Protein 3PVI (pdb70)

Structure (mmCIF, N/CA/C/O backbone):
data_3PVI
#
_entry.id   3PVI
#
_cell.length_a   95.800
_cell.length_b   86.300
_cell.length_c   48.500
_cell.angle_alpha   90.00
_cell.angle_beta   90.00
_cell.angle_gamma   90.00
#
_symmetry.space_group_name_H-M   'P 21 21 21'
#
loop_
_entity.id
_entity.type
_entity.pdbx_description
1 polymer "DNA (5'-D(*TP*GP*AP*CP*CP*AP*GP*CP*TP*GP*GP*TP*C)-3')"
2 polymer 'PROTEIN (PVUII ENDONUCLEASE)'
3 water water
#
loop_
_atom_site.group_PDB
_atom_site.id
_atom_site.type_symbol
_atom_site.label_atom_id
_atom_site.label_alt_id
_atom_site.label_comp_id
_atom_site.label_asym_id
_atom_site.label_entity_id
_atom_site.label_seq_id
_atom_site.pdbx_PDB_ins_code
_atom_site.Cartn_x
_atom_site.Cartn_y
_atom_site.Cartn_z
_atom_site.occupancy
_atom_site.B_iso_or_equiv
_atom_site.auth_seq_id
_atom_site.auth_comp_id
_atom_site.auth_asym_id
_atom_site.auth_atom_id
_atom_site.pdbx_PDB_model_num
ATOM 527 N N . SER C 2 2 ? -10.541 17.467 0.133 1.00 25.09 2 SER A N 1
ATOM 528 C CA . SER C 2 2 ? -9.771 18.566 0.756 1.00 24.48 2 SER A CA 1
ATOM 529 C C . SER C 2 2 ? -10.266 18.812 2.184 1.00 22.69 2 SER A C 1
ATOM 530 O O . SER C 2 2 ? -11.416 18.500 2.508 1.00 20.20 2 SER A O 1
ATOM 533 N N . HIS C 2 3 ? -9.377 19.323 3.034 1.00 20.80 3 HIS A N 1
ATOM 534 C CA . HIS C 2 3 ? -9.695 19.626 4.432 1.00 21.19 3 HIS A CA 1
ATOM 535 C C . HIS C 2 3 ? -10.337 21.023 4.545 1.00 21.51 3 HIS A C 1
ATOM 536 O O . HIS C 2 3 ? -9.923 21.961 3.844 1.00 19.38 3 HIS A O 1
ATOM 543 N N . PRO C 2 4 ? -11.343 21.187 5.440 1.00 21.13 4 PRO A N 1
ATOM 544 C CA . PRO C 2 4 ? -12.044 22.461 5.657 1.00 20.75 4 PRO A CA 1
ATOM 545 C C . PRO C 2 4 ? -11.170 23.709 5.909 1.00 21.84 4 PRO A C 1
ATOM 546 O O . PRO C 2 4 ? -11.569 24.822 5.537 1.00 23.16 4 PRO A O 1
ATOM 550 N N . ASP C 2 5 ? -9.992 23.553 6.521 1.00 19.93 5 ASP A N 1
ATOM 551 C CA . ASP C 2 5 ? -9.138 24.717 6.780 1.00 19.34 5 ASP A CA 1
ATOM 552 C C . ASP C 2 5 ? -8.502 25.328 5.519 1.00 20.29 5 ASP A C 1
ATOM 553 O O . ASP C 2 5 ? -7.924 26.422 5.592 1.00 22.71 5 ASP A O 1
ATOM 558 N N . LEU C 2 6 ? -8.607 24.648 4.369 1.00 18.51 6 LEU A N 1
ATOM 559 C CA . LEU C 2 6 ? -8.061 25.180 3.115 1.00 17.79 6 LEU A CA 1
ATOM 560 C C . LEU C 2 6 ? -8.646 26.581 2.887 1.00 18.96 6 LEU A C 1
ATOM 561 O O . LEU C 2 6 ? -7.996 27.462 2.305 1.00 18.08 6 LEU A O 1
ATOM 566 N N . ASN C 2 7 ? -9.860 26.792 3.383 1.00 18.79 7 ASN A N 1
ATOM 567 C CA . ASN C 2 7 ? -10.532 28.088 3.273 1.00 20.78 7 ASN A CA 1
ATOM 568 C C . ASN C 2 7 ? -9.748 29.239 3.951 1.00 21.52 7 ASN A C 1
ATOM 569 O O . ASN C 2 7 ? -9.652 30.347 3.389 1.00 20.21 7 ASN A O 1
ATOM 576 N N . LYS C 2 8 ? -9.186 28.975 5.139 1.00 20.97 8 LYS A N 1
ATOM 577 C CA . LYS C 2 8 ? -8.409 29.974 5.897 1.00 22.16 8 LYS A CA 1
ATOM 578 C C . LYS C 2 8 ? -7.130 30.333 5.147 1.00 23.82 8 LYS A C 1
ATOM 579 O O . LYS C 2 8 ? -6.705 31.500 5.120 1.00 21.55 8 LYS A O 1
ATOM 585 N N . LEU C 2 9 ? -6.484 29.288 4.626 1.00 25.05 9 LEU A N 1
ATOM 586 C CA . LEU C 2 9 ? -5.247 29.375 3.849 1.00 26.24 9 LEU A CA 1
ATOM 587 C C . LEU C 2 9 ? -5.453 30.434 2.764 1.00 27.62 9 LEU A C 1
ATOM 588 O O . LEU C 2 9 ? -4.650 31.357 2.611 1.00 28.40 9 LEU A O 1
ATOM 593 N N . LEU C 2 10 ? -6.573 30.336 2.063 1.00 30.22 10 LEU A N 1
ATOM 594 C CA . LEU C 2 10 ? -6.911 31.267 0.991 1.00 31.66 10 LEU A CA 1
ATOM 595 C C . LEU C 2 10 ? -6.938 32.733 1.412 1.00 31.27 10 LEU A C 1
ATOM 596 O O . LEU C 2 10 ? -6.316 33.571 0.765 1.00 32.25 10 LEU A O 1
ATOM 601 N N . GLU C 2 11 ? -7.640 33.051 2.496 1.00 31.46 11 GLU A N 1
ATOM 602 C CA . GLU C 2 11 ? -7.715 34.441 2.963 1.00 30.39 11 GLU A CA 1
ATOM 603 C C . GLU C 2 11 ? -6.326 35.002 3.349 1.00 29.14 11 GLU A C 1
ATOM 604 O O . GLU C 2 11 ? -6.026 36.191 3.138 1.00 27.78 11 GLU A O 1
ATOM 610 N N . LEU C 2 12 ? -5.482 34.150 3.924 1.00 24.87 12 LEU A N 1
ATOM 611 C CA . LEU C 2 12 ? -4.152 34.570 4.356 1.00 23.30 12 LEU A CA 1
ATOM 612 C C . LEU C 2 12 ? -3.112 34.760 3.250 1.00 23.92 12 LEU A C 1
ATOM 613 O O . LEU C 2 12 ? -2.241 35.635 3.362 1.00 24.89 12 LEU A O 1
ATOM 618 N N . TRP C 2 13 ? -3.232 34.002 2.163 1.00 22.96 13 TRP A N 1
ATOM 619 C CA . TRP C 2 13 ? -2.248 34.044 1.080 1.00 22.93 13 TRP A CA 1
ATOM 620 C C . TRP C 2 13 ? -1.734 35.395 0.560 1.00 23.03 13 TRP A C 1
ATOM 621 O O . TRP C 2 13 ? -0.518 35.595 0.462 1.00 22.04 13 TRP A O 1
ATOM 632 N N . PRO C 2 14 ? -2.626 36.339 0.199 1.00 24.14 14 PRO A N 1
ATOM 633 C CA . PRO C 2 14 ? -2.115 37.633 -0.294 1.00 22.49 14 PRO A CA 1
ATOM 634 C C . PRO C 2 14 ? -1.130 38.332 0.658 1.00 19.74 14 PRO A C 1
ATOM 635 O O . PRO C 2 14 ? -0.209 39.006 0.206 1.00 18.37 14 PRO A O 1
ATOM 639 N N . HIS C 2 15 ? -1.298 38.143 1.963 1.00 18.33 15 HIS A N 1
ATOM 640 C CA . HIS C 2 15 ? -0.378 38.721 2.939 1.00 17.87 15 HIS A CA 1
ATOM 641 C C . HIS C 2 15 ? 0.970 37.973 2.893 1.00 16.57 15 HIS A C 1
ATOM 642 O O . HIS C 2 15 ? 2.038 38.598 2.960 1.00 15.37 15 HIS A O 1
ATOM 649 N N . ILE C 2 16 ? 0.908 36.639 2.794 1.00 15.37 16 ILE A N 1
ATOM 650 C CA . ILE C 2 16 ? 2.095 35.791 2.684 1.00 15.34 16 ILE A CA 1
ATOM 651 C C . ILE C 2 16 ? 2.903 36.190 1.426 1.00 15.51 16 ILE A C 1
ATOM 652 O O . ILE C 2 16 ? 4.135 36.303 1.491 1.00 14.21 16 ILE A O 1
ATOM 657 N N . GLN C 2 17 ? 2.215 36.450 0.305 1.00 16.57 17 GLN A N 1
ATOM 658 C CA . GLN C 2 17 ? 2.879 36.880 -0.946 1.00 17.97 17 GLN A CA 1
ATOM 659 C C . GLN C 2 17 ? 3.621 38.214 -0.755 1.00 17.13 17 GLN A C 1
ATOM 660 O O . GLN C 2 17 ? 4.733 38.391 -1.268 1.00 17.00 17 GLN A O 1
ATOM 668 N N . GLU C 2 18 ? 3.011 39.155 -0.038 1.00 15.73 18 GLU A N 1
ATOM 669 C CA . GLU C 2 18 ? 3.667 40.434 0.238 1.00 16.92 18 GLU A CA 1
ATOM 670 C C . GLU C 2 18 ? 4.979 40.203 0.998 1.00 16.11 18 GLU A C 1
ATOM 671 O O . GLU C 2 18 ? 5.978 40.910 0.766 1.00 14.03 18 GLU A O 1
ATOM 677 N N . TYR C 2 19 ? 4.950 39.282 1.966 1.00 14.81 19 TYR A N 1
ATOM 678 C CA . TYR C 2 19 ? 6.151 38.970 2.744 1.00 15.34 19 TYR A CA 1
ATOM 679 C C . TYR C 2 19 ? 7.235 38.363 1.844 1.00 14.82 19 TYR A C 1
ATOM 680 O O . TYR C 2 19 ? 8.406 38.723 1.955 1.00 16.00 19 TYR A O 1
ATOM 689 N N . GLN C 2 20 ? 6.856 37.435 0.966 1.00 14.89 20 GLN A N 1
ATOM 690 C CA . GLN C 2 20 ? 7.826 36.827 0.052 1.00 14.11 20 GLN A CA 1
ATOM 691 C C . GLN C 2 20 ? 8.400 37.927 -0.878 1.00 15.94 20 GLN A C 1
ATOM 692 O O . GLN C 2 20 ? 9.581 37.880 -1.253 1.00 14.92 20 GLN A O 1
ATOM 700 N N . ASP C 2 21 ? 7.580 38.905 -1.262 1.00 15.03 21 ASP A N 1
ATOM 701 C CA . ASP C 2 21 ? 8.063 39.999 -2.132 1.00 17.39 21 ASP A CA 1
ATOM 702 C C . ASP C 2 21 ? 9.154 40.800 -1.418 1.00 17.12 21 ASP A C 1
ATOM 703 O O . ASP C 2 21 ? 10.162 41.190 -2.028 1.00 16.83 21 ASP A O 1
ATOM 708 N N . LEU C 2 22 ? 8.942 41.046 -0.125 1.00 14.01 22 LEU A N 1
ATOM 709 C CA . LEU C 2 22 ? 9.901 41.784 0.686 1.00 14.10 22 LEU A CA 1
ATOM 710 C C . LEU C 2 22 ? 11.208 40.979 0.824 1.00 14.44 22 LEU A C 1
ATOM 711 O O . LEU C 2 22 ? 12.303 41.552 0.804 1.00 15.22 22 LEU A O 1
ATOM 716 N N . ALA C 2 23 ? 11.091 39.654 0.939 1.00 14.13 23 ALA A N 1
ATOM 717 C CA . ALA C 2 23 ? 12.263 38.794 1.058 1.00 14.24 23 ALA A CA 1
ATOM 718 C C . ALA C 2 23 ? 13.077 38.844 -0.236 1.00 14.69 23 ALA A C 1
ATOM 719 O O . ALA C 2 23 ? 14.304 38.997 -0.185 1.00 15.85 23 ALA A O 1
ATOM 721 N N . LEU C 2 24 ? 12.403 38.756 -1.386 1.00 14.88 24 LEU A N 1
ATOM 722 C CA . LEU C 2 24 ? 13.059 38.831 -2.697 1.00 16.75 24 LEU A CA 1
ATOM 723 C C . LEU C 2 24 ? 13.834 40.156 -2.867 1.00 17.89 24 LEU A C 1
ATOM 724 O O . LEU C 2 24 ? 14.953 40.172 -3.397 1.00 17.41 24 LEU A O 1
ATOM 729 N N . LYS C 2 25 ? 13.241 41.260 -2.408 1.00 15.78 25 LYS A N 1
ATOM 730 C CA . LYS C 2 25 ? 13.869 42.577 -2.469 1.00 15.87 25 LYS A CA 1
ATOM 731 C C . LYS C 2 25 ? 15.198 42.572 -1.702 1.00 15.84 25 LYS A C 1
ATOM 732 O O . LYS C 2 25 ? 16.104 43.361 -1.991 1.00 16.81 25 LYS A O 1
ATOM 738 N N . HIS C 2 26 ? 15.311 41.689 -0.717 1.00 13.33 26 HIS A N 1
ATOM 739 C CA . HIS C 2 26 ? 16.520 41.584 0.076 1.00 13.33 26 HIS A CA 1
ATOM 740 C C . HIS C 2 26 ? 17.341 40.296 -0.210 1.00 13.43 26 HIS A C 1
ATOM 741 O O . HIS C 2 26 ? 18.093 39.822 0.638 1.00 15.49 26 HIS A O 1
ATOM 748 N N . GLY C 2 27 ? 17.126 39.674 -1.362 1.00 14.64 27 GLY A N 1
ATOM 749 C CA . GLY C 2 27 ? 17.927 38.515 -1.722 1.00 16.27 27 GLY A CA 1
ATOM 750 C C . GLY C 2 27 ? 17.608 37.109 -1.240 1.00 18.25 27 GLY A C 1
ATOM 751 O O . GLY C 2 27 ? 18.443 36.208 -1.396 1.00 19.03 27 GLY A O 1
ATOM 752 N N . ILE C 2 28 ? 16.423 36.909 -0.680 1.00 18.24 28 ILE A N 1
ATOM 753 C CA . ILE C 2 28 ? 15.987 35.590 -0.209 1.00 17.73 28 ILE A CA 1
ATOM 754 C C . ILE C 2 28 ? 14.879 35.069 -1.145 1.00 18.90 28 ILE A C 1
ATOM 755 O O . ILE C 2 28 ? 13.774 35.617 -1.168 1.00 17.88 28 ILE A O 1
ATOM 760 N N . ASN C 2 29 ? 15.195 34.028 -1.921 1.00 20.01 29 ASN A N 1
ATOM 761 C CA . ASN C 2 29 ? 14.271 33.417 -2.894 1.00 23.02 29 ASN A CA 1
ATOM 762 C C . ASN C 2 29 ? 13.099 32.583 -2.377 1.00 20.52 29 ASN A C 1
ATOM 763 O O . ASN C 2 29 ? 12.090 32.458 -3.060 1.00 20.30 29 ASN A O 1
ATOM 770 N N . ASP C 2 30 ? 13.265 31.928 -1.234 1.00 19.26 30 ASP A N 1
ATOM 771 C CA . ASP C 2 30 ? 12.213 31.051 -0.693 1.00 18.20 30 ASP A CA 1
ATOM 772 C C . ASP C 2 30 ? 12.141 31.164 0.828 1.00 15.64 30 ASP A C 1
ATOM 773 O O . ASP C 2 30 ? 12.992 30.600 1.537 1.00 14.82 30 ASP A O 1
ATOM 778 N N . ILE C 2 31 ? 11.132 31.873 1.328 1.00 13.08 31 ILE A N 1
ATOM 779 C CA . ILE C 2 31 ? 10.964 32.012 2.780 1.00 15.04 31 ILE A CA 1
ATOM 780 C C . ILE C 2 31 ? 10.701 30.674 3.500 1.00 15.42 31 ILE A C 1
ATOM 781 O O . ILE C 2 31 ? 10.945 30.555 4.707 1.00 15.41 31 ILE A O 1
ATOM 786 N N . PHE C 2 32 ? 10.276 29.657 2.753 1.00 16.66 32 PHE A N 1
ATOM 787 C CA . PHE C 2 32 ? 9.946 28.364 3.349 1.00 15.64 32 PHE A CA 1
ATOM 788 C C . PHE C 2 32 ? 11.047 27.299 3.497 1.00 17.56 32 PHE A C 1
ATOM 789 O O . PHE C 2 32 ? 10.771 26.163 3.932 1.00 17.13 32 PHE A O 1
ATOM 797 N N . GLN C 2 33 ? 12.289 27.666 3.180 1.00 16.44 33 GLN A N 1
ATOM 798 C CA . GLN C 2 33 ? 13.432 26.744 3.297 1.00 16.37 33 GLN A CA 1
ATOM 799 C C . GLN C 2 33 ? 14.599 27.396 4.063 1.00 16.54 33 GLN A C 1
ATOM 800 O O . GLN C 2 33 ? 14.740 28.629 4.062 1.00 16.08 33 GLN A O 1
ATOM 808 N N . GLY C 2 34 ? 15.386 26.579 4.760 1.00 13.75 34 GLY A N 1
ATOM 809 C CA . GLY C 2 34 ? 16.539 27.082 5.494 1.00 15.18 34 GLY A CA 1
ATOM 810 C C . GLY C 2 34 ? 16.330 28.279 6.409 1.00 16.11 34 GLY A C 1
ATOM 811 O O . GLY C 2 34 ? 17.223 29.133 6.531 1.00 16.14 34 GLY A O 1
ATOM 812 N N . ASN C 2 35 ? 15.199 28.306 7.115 1.00 16.13 35 ASN A N 1
ATOM 813 C CA . ASN C 2 35 ? 14.838 29.415 8.013 1.00 15.76 35 ASN A CA 1
ATOM 814 C C . ASN C 2 35 ? 14.734 30.766 7.252 1.00 15.78 35 ASN A C 1
ATOM 815 O O . ASN C 2 35 ? 14.833 31.844 7.860 1.00 17.79 35 ASN A O 1
ATOM 822 N N . GLY C 2 36 ? 14.444 30.711 5.951 1.00 15.21 36 GLY A N 1
ATOM 823 C CA . GLY C 2 36 ? 14.331 31.918 5.133 1.00 13.28 36 GLY A CA 1
ATOM 824 C C . GLY C 2 36 ? 13.546 33.105 5.686 1.00 14.25 36 GLY A C 1
ATOM 825 O O . GLY C 2 36 ? 14.033 34.249 5.702 1.00 14.56 36 GLY A O 1
ATOM 826 N N . GLY C 2 37 ? 12.307 32.867 6.101 1.00 15.17 37 GLY A N 1
ATOM 827 C CA . GLY C 2 37 ? 11.499 33.938 6.658 1.00 15.60 37 GLY A CA 1
ATOM 828 C C . GLY C 2 37 ? 12.058 34.508 7.952 1.00 17.53 37 GLY A C 1
ATOM 829 O O . GLY C 2 37 ? 11.741 35.644 8.310 1.00 18.75 37 GLY A O 1
ATOM 830 N N . LYS C 2 38 ? 12.846 33.710 8.676 1.00 19.21 38 LYS A N 1
ATOM 831 C CA . LYS C 2 38 ? 13.472 34.141 9.939 1.00 18.82 38 LYS A CA 1
ATOM 832 C C . LYS C 2 38 ? 14.729 34.961 9.633 1.00 18.04 38 LYS A C 1
ATOM 833 O O . LYS C 2 38 ? 15.009 35.982 10.282 1.00 18.12 38 LYS A O 1
ATOM 839 N N . LEU C 2 39 ? 15.488 34.490 8.655 1.00 16.91 39 LEU A N 1
ATOM 840 C CA . LEU C 2 39 ? 16.712 35.152 8.220 1.00 19.87 39 LEU A CA 1
ATOM 841 C C . LEU C 2 39 ? 16.446 36.640 7.855 1.00 19.35 39 LEU A C 1
ATOM 842 O O . LEU C 2 39 ? 17.208 37.535 8.251 1.00 18.07 39 LEU A O 1
ATOM 847 N N . LEU C 2 40 ? 15.328 36.913 7.182 1.00 18.82 40 LEU A N 1
ATOM 848 C CA . LEU C 2 40 ? 14.967 38.291 6.818 1.00 17.85 40 LEU A CA 1
ATOM 849 C C . LEU C 2 40 ? 14.880 39.224 8.049 1.00 19.64 40 LEU A C 1
ATOM 850 O O . LEU C 2 40 ? 15.356 40.372 8.016 1.00 16.53 40 LEU A O 1
ATOM 855 N N . GLN C 2 41 ? 14.270 38.737 9.133 1.00 19.49 41 GLN A N 1
ATOM 856 C CA . GLN C 2 41 ? 14.144 39.531 10.365 1.00 20.81 41 GLN A CA 1
ATOM 857 C C . GLN C 2 41 ? 15.526 39.920 10.892 1.00 19.37 41 GLN A C 1
ATOM 858 O O . GLN C 2 41 ? 15.763 41.071 11.263 1.00 19.53 41 GLN A O 1
ATOM 866 N N . VAL C 2 42 ? 16.411 38.931 11.000 1.00 18.13 42 VAL A N 1
ATOM 867 C CA . VAL C 2 42 ? 17.758 39.183 11.501 1.00 18.63 42 VAL A CA 1
ATOM 868 C C . VAL C 2 42 ? 18.502 40.206 10.624 1.00 20.11 42 VAL A C 1
ATOM 869 O O . VAL C 2 42 ? 19.145 41.138 11.136 1.00 21.84 42 VAL A O 1
ATOM 873 N N . LEU C 2 43 ? 18.384 40.059 9.309 1.00 18.91 43 LEU A N 1
ATOM 874 C CA . LEU C 2 43 ? 19.038 40.985 8.374 1.00 19.41 43 LEU A CA 1
ATOM 875 C C . LEU C 2 43 ? 18.533 42.429 8.546 1.00 18.29 43 LEU A C 1
ATOM 876 O O . LEU C 2 43 ? 19.328 43.341 8.752 1.00 18.06 43 LEU A O 1
ATOM 881 N N . LEU C 2 44 ? 17.216 42.630 8.538 1.00 17.68 44 LEU A N 1
ATOM 882 C CA . LEU C 2 44 ? 16.667 43.977 8.689 1.00 18.01 44 LEU A CA 1
ATOM 883 C C . LEU C 2 44 ? 16.988 44.616 10.053 1.00 19.03 44 LEU A C 1
ATOM 884 O O . LEU C 2 44 ? 17.202 45.828 10.126 1.00 20.10 44 LEU A O 1
ATOM 889 N N . ILE C 2 45 ? 17.046 43.814 11.122 1.00 18.30 45 ILE A N 1
ATOM 890 C CA . ILE C 2 45 ? 17.367 44.330 12.471 1.00 19.00 45 ILE A CA 1
ATOM 891 C C . ILE C 2 45 ? 18.836 44.786 12.556 1.00 19.20 45 ILE A C 1
ATOM 892 O O . ILE C 2 45 ? 19.124 45.910 12.994 1.00 18.66 45 ILE A O 1
ATOM 897 N N . THR C 2 46 ? 19.748 43.916 12.113 1.00 19.64 46 THR A N 1
ATOM 898 C CA . THR C 2 46 ? 21.196 44.180 12.140 1.00 20.70 46 THR A CA 1
ATOM 899 C C . THR C 2 46 ? 21.789 45.045 11.012 1.00 20.63 46 THR A C 1
ATOM 900 O O . THR C 2 46 ? 22.871 45.620 11.179 1.00 21.15 46 THR A O 1
ATOM 904 N N . GLY C 2 47 ? 21.113 45.111 9.869 1.00 17.85 47 GLY A N 1
ATOM 905 C CA . GLY C 2 47 ? 21.649 45.853 8.736 1.00 17.23 47 GLY A CA 1
ATOM 906 C C . GLY C 2 47 ? 22.607 45.014 7.873 1.00 17.29 47 GLY A C 1
ATOM 907 O O . GLY C 2 47 ? 23.275 45.545 6.973 1.00 18.61 47 GLY A O 1
ATOM 908 N N . LEU C 2 48 ? 22.711 43.715 8.153 1.00 17.27 48 LEU A N 1
ATOM 909 C CA . LEU C 2 48 ? 23.574 42.812 7.371 1.00 15.87 48 LEU A CA 1
ATOM 910 C C . LEU C 2 48 ? 22.905 42.451 6.028 1.00 16.03 48 LEU A C 1
ATOM 911 O O . LEU C 2 48 ? 21.685 42.597 5.895 1.00 15.23 48 LEU A O 1
ATOM 916 N N . THR C 2 49 ? 23.688 41.952 5.062 1.00 15.69 49 THR A N 1
ATOM 917 C CA . THR C 2 49 ? 23.171 41.564 3.739 1.00 17.78 49 THR A CA 1
ATOM 918 C C . THR C 2 49 ? 23.615 40.175 3.234 1.00 16.03 49 THR A C 1
ATOM 919 O O . THR C 2 49 ? 24.762 39.771 3.460 1.00 14.57 49 THR A O 1
ATOM 923 N N . VAL C 2 50 ? 22.695 39.433 2.602 1.00 15.90 50 VAL A N 1
ATOM 924 C CA . VAL C 2 50 ? 23.037 38.136 1.995 1.00 16.92 50 VAL A CA 1
ATOM 925 C C . VAL C 2 50 ? 23.323 38.414 0.499 1.00 18.99 50 VAL A C 1
ATOM 926 O O . VAL C 2 50 ? 22.489 39.008 -0.201 1.00 19.88 50 VAL A O 1
ATOM 930 N N . LEU C 2 51 ? 24.520 38.062 0.030 1.00 18.32 51 LEU A N 1
ATOM 931 C CA . LEU C 2 51 ? 24.909 38.314 -1.367 1.00 18.42 51 LEU A CA 1
ATOM 932 C C . LEU C 2 51 ? 24.490 37.221 -2.350 1.00 20.70 51 LEU A C 1
ATOM 933 O O . LEU C 2 51 ? 24.320 36.059 -1.964 1.00 19.69 51 LEU A O 1
ATOM 938 N N . PRO C 2 52 ? 24.288 37.581 -3.638 1.00 24.64 52 PRO A N 1
ATOM 939 C CA . PRO C 2 52 ? 23.892 36.556 -4.620 1.00 27.79 52 PRO A CA 1
ATOM 940 C C . PRO C 2 52 ? 25.087 35.618 -4.851 1.00 30.38 52 PRO A C 1
ATOM 941 O O . PRO C 2 52 ? 26.245 36.055 -4.843 1.00 33.47 52 PRO A O 1
ATOM 945 N N . GLY C 2 53 ? 24.830 34.324 -4.983 1.00 31.86 53 GLY A N 1
ATOM 946 C CA . GLY C 2 53 ? 25.946 33.410 -5.163 1.00 31.71 53 GLY A CA 1
ATOM 947 C C . GLY C 2 53 ? 26.633 32.981 -3.862 1.00 32.00 53 GLY A C 1
ATOM 948 O O . GLY C 2 53 ? 27.736 32.408 -3.888 1.00 31.52 53 GLY A O 1
ATOM 949 N N . ARG C 2 54 ? 26.033 33.310 -2.720 1.00 29.45 54 ARG A N 1
ATOM 950 C CA . ARG C 2 54 ? 26.581 32.887 -1.426 1.00 28.55 54 ARG A CA 1
ATOM 951 C C . ARG C 2 54 ? 26.400 31.353 -1.324 1.00 27.47 54 ARG A C 1
ATOM 952 O O . ARG C 2 54 ? 25.566 30.778 -2.016 1.00 24.84 54 ARG A O 1
ATOM 964 N N . GLU C 2 55 ? 27.158 30.704 -0.446 1.00 28.48 55 GLU A N 1
ATOM 965 C CA . GLU C 2 55 ? 27.069 29.255 -0.311 1.00 31.27 55 GLU A CA 1
ATOM 966 C C . GLU C 2 55 ? 26.017 28.741 0.691 1.00 30.43 55 GLU A C 1
ATOM 967 O O . GLU C 2 55 ? 25.510 27.623 0.553 1.00 30.82 55 GLU A O 1
ATOM 973 N N . GLY C 2 56 ? 25.657 29.563 1.669 1.00 27.65 56 GLY A N 1
ATOM 974 C CA . GLY C 2 56 ? 24.683 29.132 2.661 1.00 24.76 56 GLY A CA 1
ATOM 975 C C . GLY C 2 56 ? 23.962 30.330 3.231 1.00 22.41 56 GLY A C 1
ATOM 976 O O . GLY C 2 56 ? 23.500 31.176 2.467 1.00 22.15 56 GLY A O 1
ATOM 977 N N . ASN C 2 57 ? 23.830 30.399 4.554 1.00 19.43 57 ASN A N 1
ATOM 978 C CA . ASN C 2 57 ? 23.149 31.537 5.179 1.00 19.18 57 ASN A CA 1
ATOM 979 C C . ASN C 2 57 ? 24.145 32.633 5.595 1.00 20.67 57 ASN A C 1
ATOM 980 O O . ASN C 2 57 ? 23.809 33.502 6.401 1.00 23.30 57 ASN A O 1
ATOM 987 N N . ASP C 2 58 ? 25.339 32.632 5.004 1.00 16.27 58 ASP A N 1
ATOM 988 C CA . ASP C 2 58 ? 26.345 33.637 5.348 1.00 17.22 58 ASP A CA 1
ATOM 989 C C . ASP C 2 58 ? 26.011 35.049 4.813 1.00 17.79 58 ASP A C 1
ATOM 990 O O . ASP C 2 58 ? 25.455 35.200 3.717 1.00 13.43 58 ASP A O 1
ATOM 995 N N . ALA C 2 59 ? 26.356 36.067 5.610 1.00 16.50 59 ALA A N 1
ATOM 996 C CA . ALA C 2 59 ? 26.086 37.476 5.287 1.00 16.49 59 ALA A CA 1
ATOM 997 C C . ALA C 2 59 ? 27.311 38.377 5.486 1.00 17.61 59 ALA A C 1
ATOM 998 O O . ALA C 2 59 ? 28.335 37.939 6.029 1.00 17.44 59 ALA A O 1
ATOM 1000 N N . VAL C 2 60 ? 27.196 39.637 5.051 1.00 18.16 60 VAL A N 1
ATOM 1001 C CA . VAL C 2 60 ? 28.291 40.618 5.184 1.00 17.08 60 VAL A CA 1
ATOM 1002 C C . VAL C 2 60 ? 27.784 41.991 5.669 1.00 18.43 60 VAL A C 1
ATOM 1003 O O . VAL C 2 60 ? 26.587 42.309 5.539 1.00 18.17 60 VAL A O 1
ATOM 1007 N N . ASP C 2 61 ? 28.671 42.767 6.294 1.00 18.26 61 ASP A N 1
ATOM 1008 C CA . ASP C 2 61 ? 28.313 44.111 6.753 1.00 20.93 61 ASP A CA 1
ATOM 1009 C C . ASP C 2 61 ? 28.689 45.175 5.699 1.00 22.55 61 ASP A C 1
ATOM 1010 O O . ASP C 2 61 ? 29.091 44.841 4.578 1.00 20.02 61 ASP A O 1
ATOM 1015 N N . ASN C 2 62 ? 28.597 46.448 6.088 1.00 24.91 62 ASN A N 1
ATOM 1016 C CA . ASN C 2 62 ? 28.939 47.597 5.239 1.00 26.14 62 ASN A CA 1
ATOM 1017 C C . ASN C 2 62 ? 30.373 47.574 4.729 1.00 25.58 62 ASN A C 1
ATOM 1018 O O . ASN C 2 62 ? 30.661 48.129 3.675 1.00 26.63 62 ASN A O 1
ATOM 1025 N N . ALA C 2 63 ? 31.282 47.030 5.530 1.00 23.20 63 ALA A N 1
ATOM 1026 C CA . ALA C 2 63 ? 32.686 46.965 5.170 1.00 23.99 63 ALA A CA 1
ATOM 1027 C C . ALA C 2 63 ? 33.084 45.705 4.412 1.00 24.69 63 ALA A C 1
ATOM 1028 O O . ALA C 2 63 ? 34.234 45.555 4.021 1.00 26.36 63 ALA A O 1
ATOM 1030 N N . GLY C 2 64 ? 32.149 44.786 4.224 1.00 23.62 64 GLY A N 1
ATOM 1031 C CA . GLY C 2 64 ? 32.480 43.570 3.506 1.00 24.01 64 GLY A CA 1
ATOM 1032 C C . GLY C 2 64 ? 32.918 42.384 4.355 1.00 24.04 64 GLY A C 1
ATOM 1033 O O . GLY C 2 64 ? 33.298 41.351 3.804 1.00 25.54 64 GLY A O 1
ATOM 1034 N N . GLN C 2 65 ? 32.872 42.505 5.678 1.00 22.75 65 GLN A N 1
ATOM 1035 C CA . GLN C 2 65 ? 33.252 41.388 6.563 1.00 22.07 65 GLN A CA 1
ATOM 1036 C C . GLN C 2 65 ? 32.135 40.325 6.577 1.00 19.97 65 GLN A C 1
ATOM 1037 O O . GLN C 2 65 ? 30.968 40.684 6.728 1.00 18.95 65 GLN A O 1
ATOM 1045 N N . GLU C 2 66 ? 32.506 39.052 6.391 1.00 18.50 66 GLU A N 1
ATOM 1046 C CA . GLU C 2 66 ? 31.575 37.903 6.387 1.00 18.47 66 GLU A CA 1
ATOM 1047 C C . GLU C 2 66 ? 31.237 37.385 7.797 1.00 18.35 66 GLU A C 1
ATOM 1048 O O . GLU C 2 66 ? 32.060 37.491 8.741 1.00 15.65 66 GLU A O 1
ATOM 1054 N N . TYR C 2 67 ? 30.043 36.793 7.910 1.00 14.63 67 TYR A N 1
ATOM 1055 C CA . TYR C 2 67 ? 29.528 36.240 9.165 1.00 15.34 67 TYR A CA 1
ATOM 1056 C C . TYR C 2 67 ? 28.732 34.951 8.871 1.00 17.56 67 TYR A C 1
ATOM 1057 O O . TYR C 2 67 ? 28.078 34.852 7.823 1.00 18.74 67 TYR A O 1
ATOM 1066 N N . GLU C 2 68 ? 28.769 33.983 9.790 1.00 15.49 68 GLU A N 1
ATOM 1067 C CA . GLU C 2 68 ? 27.976 32.745 9.647 1.00 16.25 68 GLU A CA 1
ATOM 1068 C C . GLU C 2 68 ? 26.737 32.958 10.538 1.00 15.13 68 GLU A C 1
ATOM 1069 O O . GLU C 2 68 ? 26.871 33.349 11.701 1.00 13.93 68 GLU A O 1
ATOM 1075 N N . LEU C 2 69 ? 25.541 32.755 9.981 1.00 13.31 69 LEU A N 1
ATOM 1076 C CA . LEU C 2 69 ? 24.281 32.966 10.711 1.00 14.55 69 LEU A CA 1
ATOM 1077 C C . LEU C 2 69 ? 23.547 31.665 11.049 1.00 15.98 69 LEU A C 1
ATOM 1078 O O . LEU C 2 69 ? 23.220 30.873 10.154 1.00 17.09 69 LEU A O 1
ATOM 1083 N N . LYS C 2 70 ? 23.285 31.446 12.338 1.00 15.42 70 LYS A N 1
ATOM 1084 C CA . LYS C 2 70 ? 22.601 30.233 12.801 1.00 13.78 70 LYS A CA 1
ATOM 1085 C C . LYS C 2 70 ? 21.320 30.613 13.521 1.00 14.83 70 LYS A C 1
ATOM 1086 O O . LYS C 2 70 ? 21.223 31.717 14.058 1.00 14.93 70 LYS A O 1
ATOM 1092 N N . SER C 2 71 ? 20.332 29.720 13.537 1.00 17.26 71 SER A N 1
ATOM 1093 C CA . SER C 2 71 ? 19.056 30.009 14.211 1.00 18.46 71 SER A CA 1
ATOM 1094 C C . SER C 2 71 ? 18.554 28.796 15.000 1.00 19.71 71 SER A C 1
ATOM 1095 O O . SER C 2 71 ? 18.812 27.647 14.610 1.00 20.85 71 SER A O 1
ATOM 1098 N N . ILE C 2 72 ? 17.805 29.041 16.072 1.00 18.09 72 ILE A N 1
ATOM 1099 C CA . ILE C 2 72 ? 17.262 27.954 16.886 1.00 20.64 72 ILE A CA 1
ATOM 1100 C C . ILE C 2 72 ? 15.870 28.252 17.438 1.00 19.57 72 ILE A C 1
ATOM 1101 O O . ILE C 2 72 ? 15.557 29.395 17.792 1.00 18.75 72 ILE A O 1
ATOM 1106 N N . ASN C 2 73 ? 15.065 27.192 17.527 1.00 21.40 73 ASN A N 1
ATOM 1107 C CA . ASN C 2 73 ? 13.707 27.221 18.062 1.00 22.20 73 ASN A CA 1
ATOM 1108 C C . ASN C 2 73 ? 13.794 26.619 19.488 1.00 23.51 73 ASN A C 1
ATOM 1109 O O . ASN C 2 73 ? 13.805 25.397 19.655 1.00 19.82 73 ASN A O 1
ATOM 1116 N N . ILE C 2 74 ? 13.868 27.464 20.513 1.00 23.39 74 ILE A N 1
ATOM 1117 C CA . ILE C 2 74 ? 14.000 26.948 21.872 1.00 27.76 74 ILE A CA 1
ATOM 1118 C C . ILE C 2 74 ? 12.784 26.255 22.474 1.00 28.80 74 ILE A C 1
ATOM 1119 O O . ILE C 2 74 ? 12.880 25.694 23.560 1.00 28.08 74 ILE A O 1
ATOM 1124 N N . ASP C 2 75 ? 11.644 26.307 21.790 1.00 30.49 75 ASP A N 1
ATOM 1125 C CA . ASP C 2 75 ? 10.454 25.615 22.283 1.00 30.16 75 ASP A CA 1
ATOM 1126 C C . ASP C 2 75 ? 10.655 24.120 21.989 1.00 29.24 75 ASP A C 1
ATOM 1127 O O . ASP C 2 75 ? 9.910 23.285 22.487 1.00 29.51 75 ASP A O 1
ATOM 1132 N N . LEU C 2 76 ? 11.658 23.795 21.175 1.00 26.46 76 LEU A N 1
ATOM 1133 C CA . LEU C 2 76 ? 11.954 22.408 20.806 1.00 24.71 76 LEU A CA 1
ATOM 1134 C C . LEU C 2 76 ? 13.315 21.893 21.257 1.00 24.43 76 LEU A C 1
ATOM 1135 O O . LEU C 2 76 ? 13.422 20.731 21.673 1.00 22.01 76 LEU A O 1
ATOM 1140 N N . THR C 2 77 ? 14.364 22.711 21.100 1.00 21.51 77 THR A N 1
ATOM 1141 C CA . THR C 2 77 ? 15.712 22.263 21.449 1.00 21.18 77 THR A CA 1
ATOM 1142 C C . THR C 2 77 ? 16.608 23.307 22.116 1.00 19.64 77 THR A C 1
ATOM 1143 O O . THR C 2 77 ? 16.365 24.497 21.978 1.00 20.32 77 THR A O 1
ATOM 1147 N N . LYS C 2 78 ? 17.663 22.850 22.799 1.00 18.46 78 LYS A N 1
ATOM 1148 C CA . LYS C 2 78 ? 18.593 23.751 23.487 1.00 20.34 78 LYS A CA 1
ATOM 1149 C C . LYS C 2 78 ? 20.018 23.777 22.924 1.00 19.32 78 LYS A C 1
ATOM 1150 O O . LYS C 2 78 ? 20.930 24.334 23.559 1.00 19.56 78 LYS A O 1
ATOM 1156 N N . GLY C 2 79 ? 20.209 23.200 21.734 1.00 19.11 79 GLY A N 1
ATOM 1157 C CA . GLY C 2 79 ? 21.527 23.193 21.101 1.00 17.69 79 GLY A CA 1
ATOM 1158 C C . GLY C 2 79 ? 21.481 23.534 19.620 1.00 15.18 79 GLY A C 1
ATOM 1159 O O . GLY C 2 79 ? 20.665 22.957 18.911 1.00 15.04 79 GLY A O 1
ATOM 1160 N N . PHE C 2 80 ? 22.317 24.474 19.164 1.00 15.20 80 PHE A N 1
ATOM 1161 C CA . PHE C 2 80 ? 22.381 24.894 17.735 1.00 14.40 80 PHE A CA 1
ATOM 1162 C C . PHE C 2 80 ? 23.053 23.817 16.841 1.00 12.96 80 PHE A C 1
ATOM 1163 O O . PHE C 2 80 ? 24.119 23.309 17.190 1.00 13.07 80 PHE A O 1
ATOM 1171 N N . SER C 2 81 ? 22.442 23.518 15.691 1.00 12.42 81 SER A N 1
ATOM 1172 C CA . SER C 2 81 ? 22.968 22.565 14.703 1.00 11.47 81 SER A CA 1
ATOM 1173 C C . SER C 2 81 ? 24.172 23.187 14.000 1.00 14.22 81 SER A C 1
ATOM 1174 O O . SER C 2 81 ? 24.271 24.427 13.910 1.00 13.51 81 SER A O 1
ATOM 1177 N N . THR C 2 82 ? 25.060 22.329 13.479 1.00 12.78 82 THR A N 1
ATOM 1178 C CA . THR C 2 82 ? 26.266 22.759 12.780 1.00 13.26 82 THR A CA 1
ATOM 1179 C C . THR C 2 82 ? 26.399 22.146 11.371 1.00 12.69 82 THR A C 1
ATOM 1180 O O . THR C 2 82 ? 26.025 22.802 10.378 1.00 12.17 82 THR A O 1
ATOM 1184 N N . HIS C 2 83 ? 26.902 20.910 11.280 1.00 11.22 83 HIS A N 1
ATOM 1185 C CA . HIS C 2 83 ? 27.069 20.218 9.988 1.00 11.37 83 HIS A CA 1
ATOM 1186 C C . HIS C 2 83 ? 26.836 18.695 10.171 1.00 12.01 83 HIS A C 1
ATOM 1187 O O . HIS C 2 83 ? 27.349 18.110 11.134 1.00 13.53 83 HIS A O 1
ATOM 1194 N N . HIS C 2 84 ? 26.103 18.063 9.238 1.00 10.16 84 HIS A N 1
ATOM 1195 C CA . HIS C 2 84 ? 25.777 16.616 9.279 1.00 12.97 84 HIS A CA 1
ATOM 1196 C C . HIS C 2 84 ? 27.031 15.720 9.067 1.00 13.15 84 HIS A C 1
ATOM 1197 O O . HIS C 2 84 ? 27.040 14.534 9.444 1.00 12.24 84 HIS A O 1
ATOM 1204 N N . HIS C 2 85 ? 28.083 16.286 8.465 1.00 13.14 85 HIS A N 1
ATOM 1205 C CA . HIS C 2 85 ? 29.344 15.572 8.223 1.00 15.36 85 HIS A CA 1
ATOM 1206 C C . HIS C 2 85 ? 30.562 16.458 8.576 1.00 16.43 85 HIS A C 1
ATOM 1207 O O . HIS C 2 85 ? 31.359 16.810 7.715 1.00 16.14 85 HIS A O 1
ATOM 1214 N N . MET C 2 86 ? 30.723 16.760 9.865 1.00 17.04 86 MET A N 1
ATOM 1215 C CA . MET C 2 86 ? 31.803 17.619 10.370 1.00 16.07 86 MET A CA 1
ATOM 1216 C C . MET C 2 86 ? 33.193 16.985 10.286 1.00 15.90 86 MET A C 1
ATOM 1217 O O . MET C 2 86 ? 33.375 15.823 10.668 1.00 15.34 86 MET A O 1
ATOM 1222 N N . ASN C 2 87 ? 34.166 17.770 9.812 1.00 15.78 87 ASN A N 1
ATOM 1223 C CA . ASN C 2 87 ? 35.571 17.340 9.667 1.00 17.29 87 ASN A CA 1
ATOM 1224 C C . ASN C 2 87 ? 36.450 18.608 9.549 1.00 16.81 87 ASN A C 1
ATOM 1225 O O . ASN C 2 87 ? 35.909 19.706 9.414 1.00 17.75 87 ASN A O 1
ATOM 1232 N N . PRO C 2 88 ? 37.798 18.476 9.563 1.00 16.55 88 PRO A N 1
ATOM 1233 C CA . PRO C 2 88 ? 38.679 19.645 9.472 1.00 17.27 88 PRO A CA 1
ATOM 1234 C C . PRO C 2 88 ? 38.514 20.616 8.301 1.00 17.27 88 PRO A C 1
ATOM 1235 O O . PRO C 2 88 ? 38.852 21.801 8.434 1.00 15.87 88 PRO A O 1
ATOM 1239 N N . VAL C 2 89 ? 38.018 20.134 7.160 1.00 16.86 89 VAL A N 1
ATOM 1240 C CA . VAL C 2 89 ? 37.808 21.017 6.010 1.00 17.00 89 VAL A CA 1
ATOM 1241 C C . VAL C 2 89 ? 36.614 21.938 6.332 1.00 17.06 89 VAL A C 1
ATOM 1242 O O . VAL C 2 89 ? 36.678 23.137 6.088 1.00 17.43 89 VAL A O 1
ATOM 1246 N N . ILE C 2 90 ? 35.550 21.382 6.916 1.00 16.41 90 ILE A N 1
ATOM 1247 C CA . ILE C 2 90 ? 34.373 22.183 7.286 1.00 16.63 90 ILE A CA 1
ATOM 1248 C C . ILE C 2 90 ? 34.773 23.219 8.355 1.00 16.03 90 ILE A C 1
ATOM 1249 O O . ILE C 2 90 ? 34.427 24.399 8.243 1.00 15.20 90 ILE A O 1
ATOM 1254 N N . ILE C 2 9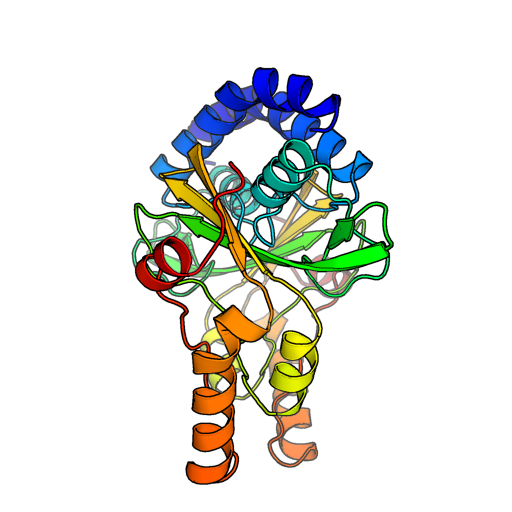1 ? 35.493 22.780 9.391 1.00 17.01 91 ILE A N 1
ATOM 1255 C CA . ILE C 2 91 ? 35.936 23.702 10.444 1.00 17.29 91 ILE A CA 1
ATOM 1256 C C . ILE C 2 91 ? 36.747 24.897 9.883 1.00 18.39 91 ILE A C 1
ATOM 1257 O O . ILE C 2 91 ? 36.561 26.044 10.335 1.00 17.08 91 ILE A O 1
ATOM 1262 N N . ALA C 2 92 ? 37.604 24.645 8.880 1.00 16.98 92 ALA A N 1
ATOM 1263 C CA . ALA C 2 92 ? 38.426 25.712 8.252 1.00 16.78 92 ALA A CA 1
ATOM 1264 C C . ALA C 2 92 ? 37.547 26.809 7.645 1.00 17.87 92 ALA A C 1
ATOM 1265 O O . ALA C 2 92 ? 37.906 27.984 7.646 1.00 18.32 92 ALA A O 1
ATOM 1267 N N . LYS C 2 93 ? 36.373 26.437 7.144 1.00 18.64 93 LYS A N 1
ATOM 1268 C CA . LYS C 2 93 ? 35.461 27.434 6.598 1.00 21.56 93 LYS A CA 1
ATOM 1269 C C . LYS C 2 93 ? 34.940 28.323 7.757 1.00 22.43 93 LYS A C 1
ATOM 1270 O O . LYS C 2 93 ? 34.703 29.521 7.583 1.00 24.56 93 LYS A O 1
ATOM 1276 N N . TYR C 2 94 ? 34.845 27.748 8.951 1.00 21.70 94 TYR A N 1
ATOM 1277 C CA . TYR C 2 94 ? 34.328 28.467 10.120 1.00 23.65 94 TYR A CA 1
ATOM 1278 C C . TYR C 2 94 ? 35.306 29.409 10.828 1.00 23.66 94 TYR A C 1
ATOM 1279 O O . TYR C 2 94 ? 34.929 30.509 11.225 1.00 20.75 94 TYR A O 1
ATOM 1288 N N . ARG C 2 95 ? 36.529 28.921 11.039 1.00 23.37 95 ARG A N 1
ATOM 1289 C CA . ARG C 2 95 ? 37.583 29.604 11.793 1.00 23.22 95 ARG A CA 1
ATOM 1290 C C . ARG C 2 95 ? 37.774 31.108 11.800 1.00 22.35 95 ARG A C 1
ATOM 1291 O O . ARG C 2 95 ? 37.920 31.696 12.868 1.00 21.96 95 ARG A O 1
ATOM 1303 N N . GLN C 2 96 ? 37.802 31.743 10.638 1.00 22.08 96 GLN A N 1
ATOM 1304 C CA . GLN C 2 96 ? 38.072 33.178 10.605 1.00 26.39 96 GLN A CA 1
ATOM 1305 C C . GLN C 2 96 ? 36.939 34.191 10.641 1.00 24.71 96 GLN A C 1
ATOM 1306 O O . GLN C 2 96 ? 37.200 35.400 10.665 1.00 22.79 96 GLN A O 1
ATOM 1314 N N . VAL C 2 97 ? 35.694 33.718 10.695 1.00 22.97 97 VAL A N 1
ATOM 1315 C CA . VAL C 2 97 ? 34.570 34.634 10.726 1.00 20.57 97 VAL A CA 1
ATOM 1316 C C . VAL C 2 97 ? 33.780 34.601 12.034 1.00 20.30 97 VAL A C 1
ATOM 1317 O O . VAL C 2 97 ? 33.690 33.563 12.721 1.00 17.81 97 VAL A O 1
ATOM 1321 N N . PRO C 2 98 ? 33.263 35.768 12.441 1.00 18.10 98 PRO A N 1
ATOM 1322 C CA . PRO C 2 98 ? 32.474 35.805 13.674 1.00 16.50 98 PRO A CA 1
ATOM 1323 C C . PRO C 2 98 ? 31.100 35.183 13.347 1.00 15.76 98 PRO A C 1
ATOM 1324 O O . PRO C 2 98 ? 30.717 35.118 12.161 1.00 15.16 98 PRO A O 1
ATOM 1328 N N . TRP C 2 99 ? 30.383 34.704 14.363 1.00 13.30 99 TRP A N 1
ATOM 1329 C CA . TRP C 2 99 ? 29.049 34.098 14.167 1.00 13.99 99 TRP A CA 1
ATOM 1330 C C . TRP C 2 99 ? 27.923 34.944 14.809 1.00 14.91 99 TRP A C 1
ATOM 1331 O O . TRP C 2 99 ? 28.130 35.586 15.859 1.00 14.70 99 TRP A O 1
ATOM 1342 N N . ILE C 2 100 ? 26.746 34.930 14.178 1.00 13.32 100 ILE A N 1
ATOM 1343 C CA . ILE C 2 100 ? 25.551 35.647 14.657 1.00 12.37 100 ILE A CA 1
ATOM 1344 C C . ILE C 2 100 ? 24.479 34.571 14.987 1.00 12.73 100 ILE A C 1
ATOM 1345 O O . ILE C 2 100 ? 24.000 33.864 14.089 1.00 12.29 100 ILE A O 1
ATOM 1350 N N . PHE C 2 101 ? 24.126 34.438 16.266 1.00 10.77 101 PHE A N 1
ATOM 1351 C CA . PHE C 2 101 ? 23.159 33.424 16.719 1.00 12.55 101 PHE A CA 1
ATOM 1352 C C . PHE C 2 101 ? 21.819 34.058 17.090 1.00 13.83 101 PHE A C 1
ATOM 1353 O O . PHE C 2 101 ? 21.762 34.873 18.027 1.00 14.28 101 PHE A O 1
ATOM 1361 N N . ALA C 2 102 ? 20.739 33.640 16.427 1.00 12.87 102 ALA A N 1
ATOM 1362 C CA . ALA C 2 102 ? 19.405 34.178 16.711 1.00 14.78 102 ALA A CA 1
ATOM 1363 C C . ALA C 2 102 ? 18.564 33.137 17.471 1.00 17.13 102 ALA A C 1
ATOM 1364 O O . ALA C 2 102 ? 18.573 31.938 17.125 1.00 15.85 102 ALA A O 1
ATOM 1366 N N . ILE C 2 103 ? 17.870 33.599 18.510 1.00 15.80 103 ILE A N 1
ATOM 1367 C CA . ILE C 2 103 ? 17.048 32.741 19.368 1.00 18.56 103 ILE A CA 1
ATOM 1368 C C . ILE C 2 103 ? 15.554 33.015 19.190 1.00 20.39 103 ILE A C 1
ATOM 1369 O O . ILE C 2 103 ? 15.106 34.157 19.331 1.00 19.84 103 ILE A O 1
ATOM 1374 N N . TYR C 2 104 ? 14.797 31.961 18.888 1.00 23.71 104 TYR A N 1
ATOM 1375 C CA . TYR C 2 104 ? 13.349 32.049 18.666 1.00 28.34 104 TYR A CA 1
ATOM 1376 C C . TYR C 2 104 ? 12.495 31.145 19.534 1.00 32.82 104 TYR A C 1
ATOM 1377 O O . TYR C 2 104 ? 12.918 30.053 19.938 1.00 32.27 104 TYR A O 1
ATOM 1386 N N . ARG C 2 105 ? 11.259 31.589 19.745 1.00 35.28 105 ARG A N 1
ATOM 1387 C CA . ARG C 2 105 ? 10.245 30.822 20.463 1.00 39.83 105 ARG A CA 1
ATOM 1388 C C . ARG C 2 105 ? 9.273 30.498 19.322 1.00 40.52 105 ARG A C 1
ATOM 1389 O O . ARG C 2 105 ? 8.381 31.284 19.005 1.00 42.70 105 ARG A O 1
ATOM 1401 N N . GLY C 2 106 ? 9.543 29.410 18.611 1.00 39.96 106 GLY A N 1
ATOM 1402 C CA . GLY C 2 106 ? 8.708 29.050 17.489 1.00 38.48 106 GLY A CA 1
ATOM 1403 C C . GLY C 2 106 ? 8.971 30.008 16.340 1.00 40.32 106 GLY A C 1
ATOM 1404 O O . GLY C 2 106 ? 9.879 29.786 15.510 1.00 38.91 106 GLY A O 1
ATOM 1405 N N . ILE C 2 107 ? 8.224 31.111 16.329 1.00 39.19 107 ILE A N 1
ATOM 1406 C CA . ILE C 2 107 ? 8.356 32.110 15.273 1.00 39.54 107 ILE A CA 1
ATOM 1407 C C . ILE C 2 107 ? 8.731 33.506 15.810 1.00 38.12 107 ILE A C 1
ATOM 1408 O O . ILE C 2 107 ? 9.273 34.331 15.083 1.00 38.51 107 ILE A O 1
ATOM 1413 N N . ALA C 2 108 ? 8.445 33.771 17.076 1.00 37.17 108 ALA A N 1
ATOM 1414 C CA . ALA C 2 108 ? 8.763 35.076 17.645 1.00 37.04 108 ALA A CA 1
ATOM 1415 C C . ALA C 2 108 ? 10.238 35.181 18.084 1.00 37.70 108 ALA A C 1
ATOM 1416 O O . ALA C 2 108 ? 10.701 34.404 18.936 1.00 37.37 108 ALA A O 1
ATOM 1418 N N . ILE C 2 109 ? 10.972 36.120 17.486 1.00 35.23 109 ILE A N 1
ATOM 1419 C CA . ILE C 2 109 ? 12.378 36.335 17.827 1.00 32.39 109 ILE A CA 1
ATOM 1420 C C . ILE C 2 109 ? 12.484 36.891 19.257 1.00 31.13 109 ILE A C 1
ATOM 1421 O O . ILE C 2 109 ? 11.654 37.712 19.676 1.00 31.22 109 ILE A O 1
ATOM 1426 N N . GLU C 2 110 ? 13.472 36.412 20.011 1.00 27.30 110 GLU A N 1
ATOM 1427 C CA . GLU C 2 110 ? 13.669 36.853 21.387 1.00 27.14 110 GLU A CA 1
ATOM 1428 C C . GLU C 2 110 ? 14.986 37.596 21.587 1.00 24.10 110 GLU A C 1
ATOM 1429 O O . GLU C 2 110 ? 15.037 38.558 22.345 1.00 22.73 110 GLU A O 1
ATOM 1435 N N . ALA C 2 111 ? 16.056 37.138 20.939 1.00 20.45 111 ALA A N 1
ATOM 1436 C CA . ALA C 2 111 ? 17.373 37.773 21.112 1.00 18.08 111 ALA A CA 1
ATOM 1437 C C . ALA C 2 111 ? 18.354 37.421 20.000 1.00 14.79 111 ALA A C 1
ATOM 1438 O O . ALA C 2 111 ? 18.117 36.466 19.229 1.00 14.84 111 ALA A O 1
ATOM 1440 N N . ILE C 2 112 ? 19.444 38.189 19.922 1.00 12.67 112 ILE A N 1
ATOM 1441 C CA . ILE C 2 112 ? 20.516 37.950 18.941 1.00 12.46 112 ILE A CA 1
ATOM 1442 C C . ILE C 2 112 ? 21.855 38.192 19.646 1.00 13.69 112 ILE A C 1
ATOM 1443 O O . ILE C 2 112 ? 21.994 39.159 20.397 1.00 13.69 112 ILE A O 1
ATOM 1448 N N . TYR C 2 113 ? 22.807 37.279 19.457 1.00 13.97 113 TYR A N 1
ATOM 1449 C CA . TYR C 2 113 ? 24.151 37.376 20.045 1.00 15.44 113 TYR A CA 1
ATOM 1450 C C . TYR C 2 113 ? 25.250 37.264 18.971 1.00 15.25 113 TYR A C 1
ATOM 1451 O O . TYR C 2 113 ? 25.095 36.560 17.967 1.00 13.81 113 TYR A O 1
ATOM 1460 N N . ARG C 2 114 ? 26.361 37.961 19.202 1.00 16.59 114 ARG A N 1
ATOM 1461 C CA . ARG C 2 114 ? 27.528 37.897 18.318 1.00 15.57 114 ARG A CA 1
ATOM 1462 C C . ARG C 2 114 ? 28.711 37.215 19.054 1.00 15.79 114 ARG A C 1
ATOM 1463 O O . ARG C 2 114 ? 29.021 37.567 20.218 1.00 13.75 114 ARG A O 1
ATOM 1475 N N . LEU C 2 115 ? 29.317 36.213 18.410 1.00 13.13 115 LEU A N 1
ATOM 1476 C CA . LEU C 2 115 ? 30.501 35.531 18.954 1.00 14.91 115 LEU A CA 1
ATOM 1477 C C . LEU C 2 115 ? 31.700 35.715 17.999 1.00 16.14 115 LEU A C 1
ATOM 1478 O O . LEU C 2 115 ? 31.557 35.630 16.773 1.00 14.48 115 LEU A O 1
ATOM 1483 N N . GLU C 2 116 ? 32.870 36.004 18.564 1.00 15.80 116 GLU A N 1
ATOM 1484 C CA . GLU C 2 116 ? 34.092 36.168 17.781 1.00 16.76 116 GLU A CA 1
ATOM 1485 C C . GLU C 2 116 ? 34.869 34.823 17.697 1.00 16.16 116 GLU A C 1
ATOM 1486 O O . GLU C 2 116 ? 34.639 33.890 18.494 1.00 14.18 116 GLU A O 1
ATOM 1492 N N . PRO C 2 117 ? 35.810 34.707 16.740 1.00 16.01 117 PRO A N 1
ATOM 1493 C CA . PRO C 2 117 ? 36.593 33.472 16.597 1.00 16.42 117 PRO A CA 1
ATOM 1494 C C . PRO C 2 117 ? 37.201 32.948 17.921 1.00 16.76 117 PRO A C 1
ATOM 1495 O O . PRO C 2 117 ? 37.131 31.744 18.214 1.00 15.56 117 PRO A O 1
ATOM 1499 N N . LYS C 2 118 ? 37.760 33.856 18.727 1.00 18.70 118 LYS A N 1
ATOM 1500 C CA . LYS C 2 118 ? 38.369 33.499 20.017 1.00 20.61 118 LYS A CA 1
ATOM 1501 C C . LYS C 2 118 ? 37.393 32.786 20.960 1.00 20.20 118 LYS A C 1
ATOM 1502 O O . LYS C 2 118 ? 37.783 31.906 21.739 1.00 18.15 118 LYS A O 1
ATOM 1508 N N . ASP C 2 119 ? 36.115 33.148 20.884 1.00 18.84 119 ASP A N 1
ATOM 1509 C CA . ASP C 2 119 ? 35.129 32.500 21.733 1.00 19.51 119 ASP A CA 1
ATOM 1510 C C . ASP C 2 119 ? 34.516 31.189 21.223 1.00 17.01 119 ASP A C 1
ATOM 1511 O O . ASP C 2 119 ? 33.712 30.563 21.912 1.00 16.08 119 ASP A O 1
ATOM 1516 N N . LEU C 2 120 ? 34.940 30.766 20.032 1.00 16.91 120 LEU A N 1
ATOM 1517 C CA . LEU C 2 120 ? 34.486 29.515 19.432 1.00 16.14 120 LEU A CA 1
ATOM 1518 C C . LEU C 2 120 ? 35.604 28.454 19.371 1.00 15.36 120 LEU A C 1
ATOM 1519 O O . LEU C 2 120 ? 35.329 27.279 19.098 1.00 15.68 120 LEU A O 1
ATOM 1524 N N . GLU C 2 121 ? 36.855 28.841 19.631 1.00 15.41 121 GLU A N 1
ATOM 1525 C CA . GLU C 2 121 ? 37.983 27.880 19.600 1.00 17.70 121 GLU A CA 1
ATOM 1526 C C . GLU C 2 121 ? 37.793 26.636 20.483 1.00 15.24 121 GLU A C 1
ATOM 1527 O O . GLU C 2 121 ? 38.283 25.553 20.159 1.00 14.88 121 GLU A O 1
ATOM 1533 N N . PHE C 2 122 ? 37.082 26.778 21.595 1.00 16.56 122 PHE A N 1
ATOM 1534 C CA . PHE C 2 122 ? 36.841 25.636 22.479 1.00 17.70 122 PHE A CA 1
ATOM 1535 C C . PHE C 2 122 ? 36.154 24.500 21.698 1.00 16.95 122 PHE A C 1
ATOM 1536 O O . PHE C 2 122 ? 36.523 23.324 21.824 1.00 17.08 122 PHE A O 1
ATOM 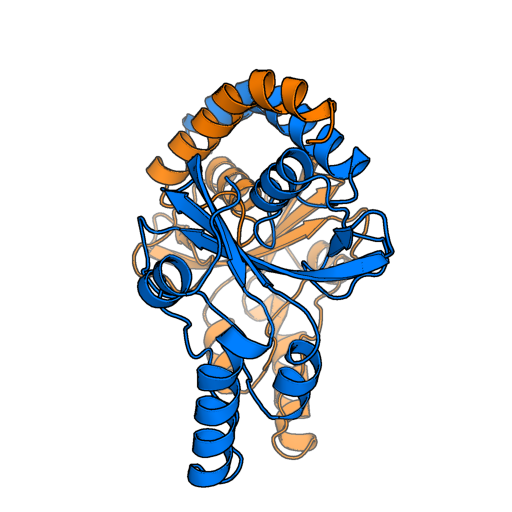1544 N N . TYR C 2 123 ? 35.184 24.859 20.863 1.00 15.86 123 TYR A N 1
ATOM 1545 C CA . TYR C 2 123 ? 34.465 23.864 20.069 1.00 15.85 123 TYR A CA 1
ATOM 1546 C C . TYR C 2 123 ? 35.262 23.335 18.872 1.00 15.74 123 TYR A C 1
ATOM 1547 O O . TYR C 2 123 ? 35.316 22.113 18.654 1.00 16.16 123 TYR A O 1
ATOM 1556 N N . TYR C 2 124 ? 35.976 24.220 18.176 1.00 13.71 124 TYR A N 1
ATOM 1557 C CA . TYR C 2 124 ? 36.797 23.799 17.034 1.00 15.57 124 TYR A CA 1
ATOM 1558 C C . TYR C 2 124 ? 37.841 22.748 17.489 1.00 17.36 124 TYR A C 1
ATOM 1559 O O . TYR C 2 124 ? 38.066 21.735 16.808 1.00 18.61 124 TYR A O 1
ATOM 1568 N N . ASP C 2 125 ? 38.450 22.974 18.652 1.00 18.67 125 ASP A N 1
ATOM 1569 C CA . ASP C 2 125 ? 39.427 22.042 19.220 1.00 19.74 125 ASP A CA 1
ATOM 1570 C C . ASP C 2 125 ? 38.799 20.701 19.649 1.00 20.12 125 ASP A C 1
ATOM 1571 O O . ASP C 2 125 ? 39.391 19.633 19.431 1.00 18.13 125 ASP A O 1
ATOM 1576 N N . LYS C 2 126 ? 37.623 20.763 20.279 1.00 18.30 126 LYS A N 1
ATOM 1577 C CA . LYS C 2 126 ? 36.907 19.567 20.717 1.00 18.54 126 LYS A CA 1
ATOM 1578 C C . LYS C 2 126 ? 36.563 18.671 19.508 1.00 20.67 126 LYS A C 1
ATOM 1579 O O . LYS C 2 126 ? 36.803 17.442 19.521 1.00 20.40 126 LYS A O 1
ATOM 1585 N N . TRP C 2 127 ? 36.047 19.283 18.447 1.00 17.79 127 TRP A N 1
ATOM 1586 C CA . TRP C 2 127 ? 35.673 18.527 17.255 1.00 18.45 127 TRP A CA 1
ATOM 1587 C C . TRP C 2 127 ? 36.855 17.881 16.522 1.00 18.30 127 TRP A C 1
ATOM 1588 O O . TRP C 2 127 ? 36.760 16.758 16.041 1.00 17.43 127 TRP A O 1
ATOM 1599 N N . GLU C 2 128 ? 37.968 18.594 16.430 1.00 19.44 128 GLU A N 1
ATOM 1600 C CA . GLU C 2 128 ? 39.135 18.054 15.748 1.00 21.66 128 GLU A CA 1
ATOM 1601 C C . GLU C 2 128 ? 39.730 16.885 16.524 1.00 23.76 128 GLU A C 1
ATOM 1602 O O . GLU C 2 128 ? 40.190 15.899 15.938 1.00 23.20 128 GLU A O 1
ATOM 1608 N N . ARG C 2 129 ? 39.668 16.985 17.849 1.00 26.69 129 ARG A N 1
ATOM 1609 C CA . ARG C 2 129 ? 40.167 15.952 18.756 1.00 29.44 129 ARG A CA 1
ATOM 1610 C C . ARG C 2 129 ? 39.354 14.668 18.586 1.00 27.97 129 ARG A C 1
ATOM 1611 O O . ARG C 2 129 ? 39.919 13.583 18.484 1.00 30.40 129 ARG A O 1
ATOM 1623 N N . LYS C 2 130 ? 38.032 14.780 18.521 1.00 27.61 130 LYS A N 1
ATOM 1624 C CA . LYS C 2 130 ? 37.204 13.589 18.346 1.00 28.97 130 LYS A CA 1
ATOM 1625 C C . LYS C 2 130 ? 37.415 12.945 16.979 1.00 31.08 130 LYS A C 1
ATOM 1626 O O . LYS C 2 130 ? 37.547 11.723 16.881 1.00 32.70 130 LYS A O 1
ATOM 1632 N N . TRP C 2 131 ? 37.476 13.765 15.935 1.00 29.39 131 TRP A N 1
ATOM 1633 C CA . TRP C 2 131 ? 37.662 13.271 14.579 1.00 31.64 131 TRP A CA 1
ATOM 1634 C C . TRP C 2 131 ? 38.896 12.373 14.490 1.00 34.36 131 TRP A C 1
ATOM 1635 O O . TRP C 2 131 ? 38.858 11.314 13.852 1.00 35.66 131 TRP A O 1
ATOM 1646 N N . TYR C 2 132 ? 39.992 12.777 15.122 1.00 35.33 132 TYR A N 1
ATOM 1647 C CA . TYR C 2 132 ? 41.188 11.947 15.092 1.00 38.73 132 TYR A CA 1
ATOM 1648 C C . TYR C 2 132 ? 40.939 10.642 15.862 1.00 40.50 132 TYR A C 1
ATOM 1649 O O . TYR C 2 132 ? 41.036 9.553 15.290 1.00 42.03 132 TYR A O 1
ATOM 1658 N N . SER C 2 133 ? 40.480 10.763 17.105 1.00 41.52 133 SER A N 1
ATOM 1659 C CA . SER C 2 133 ? 40.212 9.611 17.967 1.00 42.79 133 SER A CA 1
ATOM 1660 C C . SER C 2 133 ? 39.374 8.507 17.351 1.00 42.93 133 SER A C 1
ATOM 1661 O O . SER C 2 133 ? 39.600 7.334 17.622 1.00 44.92 133 SER A O 1
ATOM 1664 N N . ASP C 2 134 ? 38.394 8.881 16.542 1.00 42.69 134 ASP A N 1
ATOM 1665 C CA . ASP C 2 134 ? 37.505 7.905 15.935 1.00 42.09 134 ASP A CA 1
ATOM 1666 C C . ASP C 2 134 ? 37.959 7.309 14.592 1.00 40.09 134 ASP A C 1
ATOM 1667 O O . ASP C 2 134 ? 37.194 6.584 13.939 1.00 39.26 134 ASP A O 1
ATOM 1672 N N . GLY C 2 135 ? 39.210 7.572 14.218 1.00 36.56 135 GLY A N 1
ATOM 1673 C CA . GLY C 2 135 ? 39.754 7.053 12.972 1.00 34.25 135 GLY A CA 1
ATOM 1674 C C . GLY C 2 135 ? 39.390 7.828 11.714 1.00 33.16 135 GLY A C 1
ATOM 1675 O O . GLY C 2 135 ? 39.326 7.263 10.628 1.00 32.19 135 GLY A O 1
ATOM 1676 N N . HIS C 2 136 ? 39.214 9.138 11.853 1.00 30.88 136 HIS A N 1
ATOM 1677 C CA . HIS C 2 136 ? 38.852 10.009 10.745 1.00 27.85 136 HIS A CA 1
ATOM 1678 C C . HIS C 2 136 ? 37.412 9.799 10.308 1.00 26.53 136 HIS A C 1
ATOM 1679 O O . HIS C 2 136 ? 37.104 9.841 9.121 1.00 27.60 136 HIS A O 1
ATOM 1686 N N . LYS C 2 137 ? 36.521 9.604 11.272 1.00 24.64 137 LYS A N 1
ATOM 1687 C CA . LYS C 2 137 ? 35.106 9.424 10.980 1.00 23.41 137 LYS A CA 1
ATOM 1688 C C . LYS C 2 137 ? 34.414 10.799 11.121 1.00 20.80 137 LYS A C 1
ATOM 1689 O O . LYS C 2 137 ? 34.593 11.474 12.124 1.00 19.91 137 LYS A O 1
ATOM 1695 N N . ASP C 2 138 ? 33.662 11.228 10.117 1.00 19.95 138 ASP A N 1
ATOM 1696 C CA . ASP C 2 138 ? 32.941 12.512 10.201 1.00 20.16 138 ASP A CA 1
ATOM 1697 C C . ASP C 2 138 ? 31.998 12.539 11.423 1.00 18.98 138 ASP A C 1
ATOM 1698 O O . ASP C 2 138 ? 31.394 11.509 11.754 1.00 19.51 138 ASP A O 1
ATOM 1703 N N . ILE C 2 139 ? 31.867 13.688 12.092 1.00 15.89 139 ILE A N 1
ATOM 1704 C CA . ILE C 2 139 ? 30.971 13.773 13.255 1.00 14.95 139 ILE A CA 1
ATOM 1705 C C . ILE C 2 139 ? 29.564 14.177 12.781 1.00 14.88 139 ILE A C 1
ATOM 1706 O O . ILE C 2 139 ? 29.410 15.177 12.058 1.00 13.66 139 ILE A O 1
ATOM 1711 N N . ASN C 2 140 ? 28.539 13.457 13.245 1.00 13.60 140 ASN A N 1
ATOM 1712 C CA . ASN C 2 140 ? 27.158 13.742 12.833 1.00 12.94 140 ASN A CA 1
ATOM 1713 C C . ASN C 2 140 ? 26.457 14.844 13.657 1.00 14.36 140 ASN A C 1
ATOM 1714 O O . ASN C 2 140 ? 25.962 14.598 14.770 1.00 13.87 140 ASN A O 1
ATOM 1721 N N . ASN C 2 141 ? 26.513 16.072 13.138 1.00 12.78 141 ASN A N 1
ATOM 1722 C CA . ASN C 2 141 ? 25.851 17.234 13.733 1.00 13.30 141 ASN A CA 1
ATOM 1723 C C . ASN C 2 141 ? 26.060 17.535 15.229 1.00 13.05 141 ASN A C 1
ATOM 1724 O O . ASN C 2 141 ? 25.104 17.557 16.003 1.00 13.08 141 ASN A O 1
ATOM 1731 N N . PRO C 2 142 ? 27.315 17.742 15.671 1.00 14.40 142 PRO A N 1
ATOM 1732 C CA . PRO C 2 142 ? 27.504 18.055 17.100 1.00 14.19 142 PRO A CA 1
ATOM 1733 C C . PRO C 2 142 ? 26.883 19.459 17.383 1.00 16.79 142 PRO A C 1
ATOM 1734 O O . PRO C 2 142 ? 26.896 20.336 16.505 1.00 16.21 142 PRO A O 1
ATOM 1738 N N . LYS C 2 143 ? 26.369 19.678 18.592 1.00 14.64 143 LYS A N 1
ATOM 1739 C CA . LYS C 2 143 ? 25.701 20.946 18.936 1.00 16.33 143 LYS A CA 1
ATOM 1740 C C . LYS C 2 143 ? 26.454 21.993 19.791 1.00 16.03 143 LYS A C 1
ATOM 1741 O O . LYS C 2 143 ? 27.338 21.652 20.585 1.00 17.19 143 LYS A O 1
ATOM 1747 N N . ILE C 2 144 ? 26.092 23.268 19.618 1.00 14.26 144 ILE A N 1
ATOM 1748 C CA . ILE C 2 144 ? 26.647 24.369 20.438 1.00 15.06 144 ILE A CA 1
ATOM 1749 C C . ILE C 2 144 ? 25.483 24.782 21.364 1.00 14.80 144 ILE A C 1
ATOM 1750 O O . ILE C 2 144 ? 24.438 25.244 20.892 1.00 14.31 144 ILE A O 1
ATOM 1755 N N . PRO C 2 145 ? 25.624 24.553 22.689 1.00 16.51 145 PRO A N 1
ATOM 1756 C CA . PRO C 2 145 ? 24.599 24.876 23.698 1.00 15.84 145 PRO A CA 1
ATOM 1757 C C . PRO C 2 145 ? 24.171 26.342 23.705 1.00 16.74 145 PRO A C 1
ATOM 1758 O O . PRO C 2 145 ? 25.024 27.234 23.604 1.00 15.98 145 PRO A O 1
ATOM 1762 N N . VAL C 2 146 ? 22.873 26.591 23.890 1.00 16.25 146 VAL A N 1
ATOM 1763 C CA . VAL C 2 146 ? 22.356 27.965 23.941 1.00 17.67 146 VAL A CA 1
ATOM 1764 C C . VAL C 2 146 ? 22.961 28.725 25.145 1.00 17.32 146 VAL A C 1
ATOM 1765 O O . VAL C 2 146 ? 23.288 29.913 25.051 1.00 16.39 146 VAL A O 1
ATOM 1769 N N . LYS C 2 147 ? 23.162 28.030 26.258 1.00 15.49 147 LYS A N 1
ATOM 1770 C CA . LYS C 2 147 ? 23.728 28.677 27.441 1.00 16.52 147 LYS A CA 1
ATOM 1771 C C . LYS C 2 147 ? 25.153 29.189 27.183 1.00 15.29 147 LYS A C 1
ATOM 1772 O O . LYS C 2 147 ? 25.519 30.283 27.622 1.00 16.07 147 LYS A O 1
ATOM 1778 N N . TYR C 2 148 ? 25.946 28.415 26.445 1.00 14.60 148 TYR A N 1
ATOM 1779 C CA . TYR C 2 148 ? 27.321 28.807 26.118 1.00 15.30 148 TYR A CA 1
ATOM 1780 C C . TYR C 2 148 ? 27.287 30.107 25.290 1.00 15.04 148 TYR A C 1
ATOM 1781 O O . TYR C 2 148 ? 28.075 31.032 25.535 1.00 14.51 148 TYR A O 1
ATOM 1790 N N . VAL C 2 149 ? 26.367 30.165 24.321 1.00 14.78 149 VAL A N 1
ATOM 1791 C CA . VAL C 2 149 ? 26.181 31.335 23.452 1.00 13.92 149 VAL A CA 1
ATOM 1792 C C . VAL C 2 149 ? 25.809 32.585 24.280 1.00 14.81 149 VAL A C 1
ATOM 1793 O O . VAL C 2 149 ? 26.436 33.646 24.156 1.00 13.94 149 VAL A O 1
ATOM 1797 N N . MET C 2 150 ? 24.818 32.440 25.151 1.00 16.05 150 MET A N 1
ATOM 1798 C CA . MET C 2 150 ? 24.362 33.552 25.979 1.00 18.96 150 MET A CA 1
ATOM 1799 C C . MET C 2 150 ? 25.420 34.073 26.937 1.00 20.73 150 MET A C 1
ATOM 1800 O O . MET C 2 150 ? 25.532 35.284 27.122 1.00 25.06 150 MET A O 1
ATOM 1805 N N . GLU C 2 151 ? 26.226 33.176 27.503 1.00 21.04 151 GLU A N 1
ATOM 1806 C CA . GLU C 2 151 ? 27.273 33.566 28.453 1.00 22.98 151 GLU A CA 1
ATOM 1807 C C . GLU C 2 151 ? 28.536 34.157 27.821 1.00 21.66 151 GLU A C 1
ATOM 1808 O O . GLU C 2 151 ? 29.045 35.182 28.297 1.00 21.83 151 GLU A O 1
ATOM 1814 N N . HIS C 2 152 ? 29.020 33.546 26.739 1.00 19.05 152 HIS A N 1
ATOM 1815 C CA . HIS C 2 152 ? 30.221 34.032 26.060 1.00 18.63 152 HIS A CA 1
ATOM 1816 C C . HIS C 2 152 ? 30.016 35.174 25.029 1.00 17.96 152 HIS A C 1
ATOM 1817 O O . HIS C 2 152 ? 30.926 35.992 24.804 1.00 16.98 152 HIS A O 1
ATOM 1824 N N . GLY C 2 153 ? 28.858 35.231 24.386 1.00 14.09 153 GLY A N 1
ATOM 1825 C CA . GLY C 2 153 ? 28.660 36.270 23.388 1.00 14.72 153 GLY A CA 1
ATOM 1826 C C . GLY C 2 153 ? 28.308 37.668 23.877 1.00 16.38 153 GLY A C 1
ATOM 1827 O O . GLY C 2 153 ? 28.256 37.905 25.095 1.00 17.14 153 GLY A O 1
ATOM 1828 N N . THR C 2 154 ? 28.175 38.610 22.928 1.00 15.13 154 THR A N 1
ATOM 1829 C CA . THR C 2 154 ? 27.766 39.999 23.211 1.00 13.90 154 THR A CA 1
ATOM 1830 C C . THR C 2 154 ? 26.348 40.163 22.633 1.00 14.99 154 THR A C 1
ATOM 1831 O O . THR C 2 154 ? 26.139 39.957 21.432 1.00 14.23 154 THR A O 1
ATOM 1835 N N . LYS C 2 155 ? 25.368 40.448 23.491 1.00 14.29 155 LYS A N 1
ATOM 1836 C CA . LYS C 2 155 ? 23.975 40.625 23.047 1.00 16.29 155 LYS A CA 1
ATOM 1837 C C . LYS C 2 155 ? 23.816 41.908 22.195 1.00 17.20 155 LYS A C 1
ATOM 1838 O O . LYS C 2 155 ? 24.232 42.991 22.620 1.00 17.73 155 LYS A O 1
ATOM 1844 N N . ILE C 2 156 ? 23.250 41.791 20.989 1.00 15.80 156 ILE A N 1
ATOM 1845 C CA . ILE C 2 156 ? 23.063 42.962 20.120 1.00 13.71 156 ILE A CA 1
ATOM 1846 C C . ILE C 2 156 ? 21.587 43.292 19.872 1.00 15.75 156 ILE A C 1
ATOM 1847 O O . ILE C 2 156 ? 21.272 44.289 19.203 1.00 17.55 156 ILE A O 1
ATOM 1852 N N . TYR C 2 157 ? 20.693 42.461 20.404 1.00 14.09 157 TYR A N 1
ATOM 1853 C CA . TYR C 2 157 ? 19.250 42.660 20.290 1.00 16.12 157 TYR A CA 1
ATOM 1854 C C . TYR C 2 157 ? 18.540 41.865 21.402 1.00 17.54 157 TYR A C 1
ATOM 1855 O O . TYR C 2 157 ? 17.619 42.403 22.049 1.00 16.80 157 TYR A O 1
ATOM 1865 N N . SER D 2 2 ? 19.407 49.521 11.921 1.00 32.40 2 SER B N 1
ATOM 1866 C CA . SER D 2 2 ? 18.496 48.573 11.228 1.00 33.45 2 SER B CA 1
ATOM 1867 C C . SER D 2 2 ? 18.140 49.139 9.856 1.00 32.94 2 SER B C 1
ATOM 1868 O O . SER D 2 2 ? 18.260 50.352 9.637 1.00 33.27 2 SER B O 1
ATOM 1871 N N . HIS D 2 3 ? 17.706 48.273 8.943 1.00 30.56 3 HIS B N 1
ATOM 1872 C CA . HIS D 2 3 ? 17.299 48.709 7.613 1.00 29.50 3 HIS B CA 1
ATOM 1873 C C . HIS D 2 3 ? 15.905 49.316 7.753 1.00 29.04 3 HIS B C 1
ATOM 1874 O O . HIS D 2 3 ? 15.059 48.770 8.460 1.00 29.59 3 HIS B O 1
ATOM 1881 N N . PRO D 2 4 ? 15.645 50.458 7.093 1.00 29.55 4 PRO B N 1
ATOM 1882 C CA . PRO D 2 4 ? 14.323 51.080 7.190 1.00 28.66 4 PRO B CA 1
ATOM 1883 C C . PRO D 2 4 ? 13.119 50.207 6.824 1.00 28.53 4 PRO B C 1
ATOM 1884 O O . PRO D 2 4 ? 12.002 50.488 7.287 1.00 29.15 4 PRO B O 1
ATOM 1888 N N . ASP D 2 5 ? 13.334 49.132 6.058 1.00 26.14 5 ASP B N 1
ATOM 1889 C CA . ASP D 2 5 ? 12.227 48.239 5.670 1.00 25.27 5 ASP B CA 1
ATOM 1890 C C . ASP D 2 5 ? 11.648 47.424 6.841 1.00 25.65 5 ASP B C 1
ATOM 1891 O O . ASP D 2 5 ? 10.621 46.745 6.684 1.00 23.62 5 ASP B O 1
ATOM 1896 N N . LEU D 2 6 ? 12.295 47.528 8.008 1.00 26.94 6 LEU B N 1
ATOM 1897 C CA . LEU D 2 6 ? 11.866 46.838 9.230 1.00 28.57 6 LEU B CA 1
ATOM 1898 C C . LEU D 2 6 ? 10.431 47.209 9.591 1.00 29.47 6 LEU B C 1
ATOM 1899 O O . LEU D 2 6 ? 9.644 46.353 10.003 1.00 28.16 6 LEU B O 1
ATOM 1904 N N . ASN D 2 7 ? 10.088 48.478 9.393 1.00 31.96 7 ASN B N 1
ATOM 1905 C CA . ASN D 2 7 ? 8.741 48.978 9.682 1.00 33.15 7 ASN B CA 1
ATOM 1906 C C . ASN D 2 7 ? 7.658 48.259 8.890 1.00 33.13 7 ASN B C 1
ATOM 1907 O O . ASN D 2 7 ? 6.514 48.158 9.347 1.00 32.24 7 ASN B O 1
ATOM 1914 N N . LYS D 2 8 ? 8.023 47.746 7.714 1.00 31.61 8 LYS B N 1
ATOM 1915 C CA . LYS D 2 8 ? 7.081 47.051 6.838 1.00 32.88 8 LYS B CA 1
ATOM 1916 C C . LYS D 2 8 ? 6.768 45.662 7.377 1.00 35.52 8 LYS B C 1
ATOM 1917 O O . LYS D 2 8 ? 5.607 45.208 7.392 1.00 33.83 8 LYS B O 1
ATOM 1923 N N . LEU D 2 9 ? 7.824 44.990 7.820 1.00 37.46 9 LEU B N 1
ATOM 1924 C CA . LEU D 2 9 ? 7.716 43.652 8.378 1.00 38.30 9 LEU B CA 1
ATOM 1925 C C . LEU D 2 9 ? 6.750 43.674 9.571 1.00 37.36 9 LEU B C 1
ATOM 1926 O O . LEU D 2 9 ? 5.962 42.758 9.752 1.00 37.87 9 LEU B O 1
ATOM 1931 N N . LEU D 2 10 ? 6.767 44.765 10.328 1.00 38.51 10 LEU B N 1
ATOM 1932 C CA . LEU D 2 10 ? 5.906 44.933 11.503 1.00 36.47 10 LEU B CA 1
ATOM 1933 C C . LEU D 2 10 ? 4.416 44.937 11.161 1.00 36.14 10 LEU B C 1
ATOM 1934 O O . LEU D 2 10 ? 3.586 44.484 11.951 1.00 37.20 10 LEU B O 1
ATOM 1939 N N . GLU D 2 11 ? 4.064 45.488 10.008 1.00 33.67 11 GLU B N 1
ATOM 1940 C CA . GLU D 2 11 ? 2.666 45.508 9.589 1.00 30.63 11 GLU B CA 1
ATOM 1941 C C . GLU D 2 11 ? 2.252 44.090 9.154 1.00 27.31 11 GLU B C 1
ATOM 1942 O O . GLU D 2 11 ? 1.130 43.651 9.386 1.00 24.66 11 GLU B O 1
ATOM 1948 N N . LEU D 2 12 ? 3.173 43.391 8.500 1.00 23.84 12 LEU B N 1
ATOM 1949 C CA . LEU D 2 12 ? 2.930 42.047 7.991 1.00 22.61 12 LEU B CA 1
ATOM 1950 C C . LEU D 2 12 ? 2.941 40.919 9.017 1.00 22.56 12 LEU B C 1
ATOM 1951 O O . LEU D 2 12 ? 2.192 39.940 8.870 1.00 23.66 12 LEU B O 1
ATOM 1956 N N . TRP D 2 13 ? 3.767 41.056 10.053 1.00 22.02 13 TRP B N 1
ATOM 1957 C CA . TRP D 2 13 ? 3.933 40.009 11.057 1.00 22.73 13 TRP B CA 1
ATOM 1958 C C . TRP D 2 13 ? 2.703 39.323 11.657 1.00 23.09 13 TRP B C 1
ATOM 1959 O O . TRP D 2 13 ? 2.663 38.086 11.734 1.00 23.19 13 TRP B O 1
ATOM 1970 N N . PRO D 2 14 ? 1.697 40.095 12.109 1.00 22.31 14 PRO B N 1
ATOM 1971 C CA . PRO D 2 14 ? 0.491 39.475 12.688 1.00 21.07 14 PRO B CA 1
ATOM 1972 C C . PRO D 2 14 ? -0.164 38.424 11.773 1.00 20.14 14 PRO B C 1
ATOM 1973 O O . PRO D 2 14 ? -0.689 37.414 12.246 1.00 20.91 14 PRO B O 1
ATOM 1977 N N . HIS D 2 15 ? -0.120 38.653 10.462 1.00 19.42 15 HIS B N 1
ATOM 1978 C CA . HIS D 2 15 ? -0.704 37.710 9.500 1.00 19.75 15 HIS B CA 1
ATOM 1979 C C . HIS D 2 15 ? 0.159 36.452 9.387 1.00 17.64 15 HIS B C 1
ATOM 1980 O O . HIS D 2 15 ? -0.341 35.332 9.221 1.00 16.64 15 HIS B O 1
ATOM 1987 N N . ILE D 2 16 ? 1.466 36.653 9.456 1.00 18.00 16 ILE B N 1
ATOM 1988 C CA . ILE D 2 16 ? 2.410 35.552 9.357 1.00 18.40 16 ILE B CA 1
ATOM 1989 C C . ILE D 2 16 ? 2.247 34.639 10.578 1.00 17.41 16 ILE B C 1
ATOM 1990 O O . ILE D 2 16 ? 2.217 33.408 10.444 1.00 17.61 16 ILE B O 1
ATOM 1995 N N . GLN D 2 17 ? 2.089 35.236 11.758 1.00 16.33 17 GLN B N 1
ATOM 1996 C CA . GLN D 2 17 ? 1.914 34.448 12.967 1.00 16.87 17 GLN B CA 1
ATOM 1997 C C . GLN D 2 17 ? 0.641 33.567 12.878 1.00 18.72 17 GLN B C 1
ATOM 1998 O O . GLN D 2 17 ? 0.655 32.407 13.308 1.00 19.04 17 GLN B O 1
ATOM 2006 N N . GLU D 2 18 ? -0.435 34.094 12.288 1.00 18.25 18 GLU B N 1
ATOM 2007 C CA . GLU D 2 18 ? -1.687 33.333 12.125 1.00 19.98 18 GLU B CA 1
ATOM 2008 C C . GLU D 2 18 ? -1.474 32.085 11.266 1.00 17.92 18 GLU B C 1
ATOM 2009 O O . GLU D 2 18 ? -2.097 31.041 11.491 1.00 17.52 18 GLU B O 1
ATOM 2015 N N . TYR D 2 19 ? -0.650 32.217 10.232 1.00 15.78 19 TYR B N 1
ATOM 2016 C CA . TYR D 2 19 ? -0.364 31.084 9.361 1.00 17.12 19 TYR B CA 1
ATOM 2017 C C . TYR D 2 19 ? 0.412 29.991 10.142 1.00 16.77 19 TYR B C 1
ATOM 2018 O O . TYR D 2 19 ? 0.099 28.790 10.014 1.00 16.54 19 TYR B O 1
ATOM 2027 N N . GLN D 2 20 ? 1.396 30.397 10.959 1.00 16.05 20 GLN B N 1
ATOM 2028 C CA . GLN D 2 20 ? 2.163 29.440 11.774 1.00 15.65 20 GLN B CA 1
ATOM 2029 C C . GLN D 2 20 ? 1.232 28.760 12.781 1.00 17.39 20 GLN B C 1
ATOM 2030 O O . GLN D 2 20 ? 1.402 27.570 13.062 1.00 17.95 20 GLN B O 1
ATOM 2038 N N . ASP D 2 21 ? 0.247 29.496 13.318 1.00 17.08 21 ASP B N 1
ATOM 2039 C CA . ASP D 2 21 ? -0.720 28.915 14.269 1.00 18.69 21 ASP B CA 1
ATOM 2040 C C . ASP D 2 21 ? -1.527 27.797 13.575 1.00 18.32 21 ASP B C 1
ATOM 2041 O O . ASP D 2 21 ? -1.774 26.724 14.155 1.00 18.23 21 ASP B O 1
ATOM 2046 N N . LEU D 2 22 ? -1.918 28.047 12.329 1.00 18.20 22 LEU B N 1
ATOM 2047 C CA . LEU D 2 22 ? -2.659 27.059 11.540 1.00 17.00 22 LEU B CA 1
ATOM 2048 C C . LEU 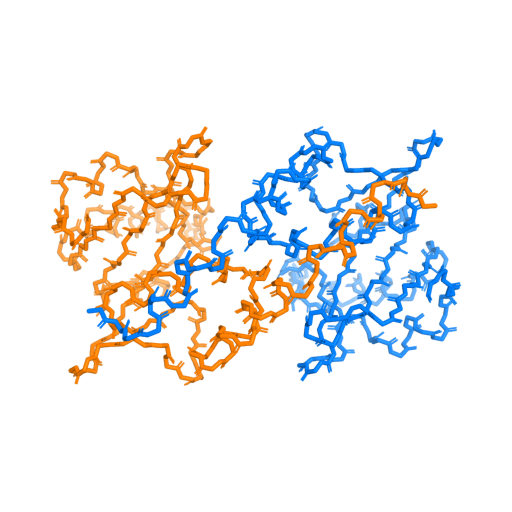D 2 22 ? -1.815 25.798 11.264 1.00 16.37 22 LEU B C 1
ATOM 2049 O O . LEU D 2 22 ? -2.308 24.669 11.366 1.00 16.91 22 LEU B O 1
ATOM 2054 N N . ALA D 2 23 ? -0.533 25.979 10.956 1.00 17.02 23 ALA B N 1
ATOM 2055 C CA . ALA D 2 23 ? 0.343 24.840 10.680 1.00 15.87 23 ALA B CA 1
ATOM 2056 C C . ALA D 2 23 ? 0.538 23.959 11.908 1.00 17.03 23 ALA B C 1
ATOM 2057 O O . ALA D 2 23 ? 0.588 22.723 11.806 1.00 16.30 23 ALA B O 1
ATOM 2059 N N . LEU D 2 24 ? 0.664 24.599 13.070 1.00 18.11 24 LEU B N 1
ATOM 2060 C CA . LEU D 2 24 ? 0.866 23.901 14.347 1.00 19.71 24 LEU B CA 1
ATOM 2061 C C . LEU D 2 24 ? -0.318 22.963 14.649 1.00 19.24 24 LEU B C 1
ATOM 2062 O O . LEU D 2 24 ? -0.141 21.830 15.119 1.00 18.32 24 LEU B O 1
ATOM 2067 N N . LYS D 2 25 ? -1.520 23.424 14.327 1.00 19.94 25 LYS B N 1
ATOM 2068 C CA . LYS D 2 25 ? -2.748 22.640 14.535 1.00 21.23 25 LYS B CA 1
ATOM 2069 C C . LYS D 2 25 ? -2.761 21.382 13.668 1.00 19.81 25 LYS B C 1
ATOM 2070 O O . LYS D 2 25 ? -3.378 20.384 14.023 1.00 20.99 25 LYS B O 1
ATOM 2076 N N . HIS D 2 26 ? -2.079 21.439 12.528 1.00 16.90 26 HIS B N 1
ATOM 2077 C CA . HIS D 2 26 ? -2.008 20.313 11.608 1.00 15.41 26 HIS B CA 1
ATOM 2078 C C . HIS D 2 26 ? -0.706 19.515 11.713 1.00 17.09 26 HIS B C 1
ATOM 2079 O O . HIS D 2 26 ? -0.356 18.779 10.782 1.00 18.49 26 HIS B O 1
ATOM 2086 N N . GLY D 2 27 ? 0.037 19.687 12.808 1.00 15.74 27 GLY B N 1
ATOM 2087 C CA . GLY D 2 27 ? 1.252 18.905 13.007 1.00 16.03 27 GLY B CA 1
ATOM 2088 C C . GLY D 2 27 ? 2.582 19.413 12.481 1.00 16.81 27 GLY B C 1
ATOM 2089 O O . GLY D 2 27 ? 3.573 18.670 12.522 1.00 17.49 27 GLY B O 1
ATOM 2090 N N . ILE D 2 28 ? 2.619 20.656 11.997 1.00 15.77 28 ILE B N 1
ATOM 2091 C CA . ILE D 2 28 ? 3.847 21.257 11.477 1.00 16.24 28 ILE B CA 1
ATOM 2092 C C . ILE D 2 28 ? 4.353 22.362 12.444 1.00 16.25 28 ILE B C 1
ATOM 2093 O O . ILE D 2 28 ? 3.720 23.398 12.603 1.00 17.43 28 ILE B O 1
ATOM 2098 N N . ASN D 2 29 ? 5.510 22.127 13.058 1.00 17.77 29 ASN B N 1
ATOM 2099 C CA . ASN D 2 29 ? 6.136 23.046 14.031 1.00 20.05 29 ASN B CA 1
ATOM 2100 C C . ASN D 2 29 ? 6.833 24.320 13.550 1.00 16.37 29 ASN B C 1
ATOM 2101 O O . ASN D 2 29 ? 7.048 25.230 14.344 1.00 16.26 29 ASN B O 1
ATOM 2108 N N . ASP D 2 30 ? 7.224 24.373 12.283 1.00 16.12 30 ASP B N 1
ATOM 2109 C CA . ASP D 2 30 ? 7.983 25.509 11.755 1.00 14.02 30 ASP B CA 1
ATOM 2110 C C . ASP D 2 30 ? 7.701 25.698 10.263 1.00 13.20 30 ASP B C 1
ATOM 2111 O O . ASP D 2 30 ? 8.174 24.915 9.433 1.00 13.70 30 ASP B O 1
ATOM 2116 N N . ILE D 2 31 ? 6.960 26.746 9.911 1.00 11.32 31 ILE B N 1
ATOM 2117 C CA . ILE D 2 31 ? 6.669 27.002 8.505 1.00 13.09 31 ILE B CA 1
ATOM 2118 C C . ILE D 2 31 ? 7.901 27.424 7.681 1.00 14.61 31 ILE B C 1
ATOM 2119 O O . ILE D 2 31 ? 7.886 27.335 6.445 1.00 14.75 31 ILE B O 1
ATOM 2124 N N . PHE D 2 32 ? 8.983 27.825 8.352 1.00 15.15 32 PHE B N 1
ATOM 2125 C CA . PHE D 2 32 ? 10.187 28.270 7.639 1.00 16.14 32 PHE B CA 1
ATOM 2126 C C . PHE D 2 32 ? 11.320 27.234 7.355 1.00 17.77 32 PHE B C 1
ATOM 2127 O O . PHE D 2 32 ? 12.402 27.574 6.822 1.00 16.30 32 PHE B O 1
ATOM 2135 N N . GLN D 2 33 ? 11.044 25.959 7.630 1.00 16.58 33 GLN B N 1
ATOM 2136 C CA . GLN D 2 33 ? 12.017 24.891 7.352 1.00 17.12 33 GLN B CA 1
ATOM 2137 C C . GLN D 2 33 ? 11.320 23.732 6.662 1.00 15.65 33 GLN B C 1
ATOM 2138 O O . GLN D 2 33 ? 10.124 23.553 6.856 1.00 14.45 33 GLN B O 1
ATOM 2146 N N . GLY D 2 34 ? 12.060 22.981 5.839 1.00 16.26 34 GLY B N 1
ATOM 2147 C CA . GLY D 2 34 ? 11.517 21.817 5.138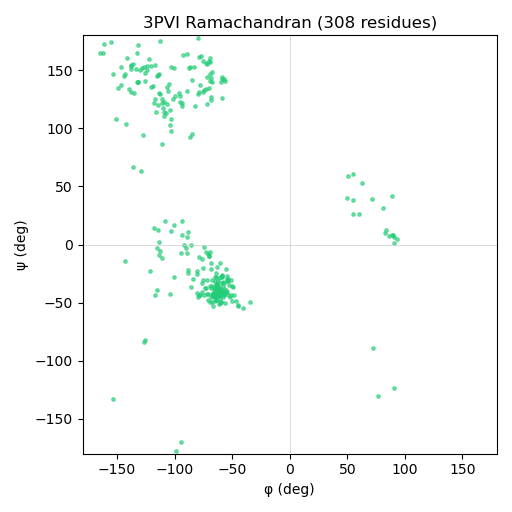 1.00 14.84 34 GLY B CA 1
ATOM 2148 C C . GLY D 2 34 ? 10.282 22.060 4.292 1.00 17.43 34 GLY B C 1
ATOM 2149 O O . GLY D 2 34 ? 9.388 21.201 4.227 1.00 19.34 34 GLY B O 1
ATOM 2150 N N . ASN D 2 35 ? 10.241 23.208 3.616 1.00 13.93 35 ASN B N 1
ATOM 2151 C CA . ASN D 2 35 ? 9.098 23.607 2.794 1.00 15.32 35 ASN B CA 1
ATOM 2152 C C . ASN D 2 35 ? 7.807 23.579 3.620 1.00 15.76 35 ASN B C 1
ATOM 2153 O O . ASN D 2 35 ? 6.712 23.512 3.053 1.00 17.66 35 ASN B O 1
ATOM 2160 N N . GLY D 2 36 ? 7.939 23.753 4.943 1.00 17.17 36 GLY B N 1
ATOM 2161 C CA . GLY D 2 36 ? 6.800 23.735 5.860 1.00 14.89 36 GLY B CA 1
ATOM 2162 C C . GLY D 2 36 ? 5.530 24.434 5.403 1.00 15.76 36 GLY B C 1
ATOM 2163 O O . GLY D 2 36 ? 4.456 23.824 5.378 1.00 15.30 36 GLY B O 1
ATOM 2164 N N . GLY D 2 37 ? 5.633 25.708 5.038 1.00 14.28 37 GLY B N 1
ATOM 2165 C CA . GLY D 2 37 ? 4.469 26.451 4.588 1.00 15.45 37 GLY B CA 1
ATOM 2166 C C . GLY D 2 37 ? 3.818 25.884 3.338 1.00 15.56 37 GLY B C 1
ATOM 2167 O O . GLY D 2 37 ? 2.618 26.077 3.121 1.00 17.07 37 GLY B O 1
ATOM 2168 N N . LYS D 2 38 ? 4.611 25.237 2.487 1.00 16.07 38 LYS B N 1
ATOM 2169 C CA . LYS D 2 38 ? 4.093 24.630 1.254 1.00 16.74 38 LYS B CA 1
ATOM 2170 C C . LYS D 2 38 ? 3.552 23.214 1.526 1.00 16.65 38 LYS B C 1
ATOM 2171 O O . LYS D 2 38 ? 2.495 22.830 1.010 1.00 19.21 38 LYS B O 1
ATOM 2177 N N . LEU D 2 39 ? 4.207 22.473 2.413 1.00 14.50 39 LEU B N 1
ATOM 2178 C CA . LEU D 2 39 ? 3.734 21.138 2.775 1.00 15.98 39 LEU B CA 1
ATOM 2179 C C . LEU D 2 39 ? 2.297 21.236 3.358 1.00 15.37 39 LEU B C 1
ATOM 2180 O O . LEU D 2 39 ? 1.439 20.389 3.067 1.00 15.87 39 LEU B O 1
ATOM 2185 N N . LEU D 2 40 ? 2.032 22.266 4.166 1.00 15.19 40 LEU B N 1
ATOM 2186 C CA . LEU D 2 40 ? 0.702 22.437 4.744 1.00 15.42 40 LEU B CA 1
ATOM 2187 C C . LEU D 2 40 ? -0.340 22.628 3.643 1.00 16.44 40 LEU B C 1
ATOM 2188 O O . LEU D 2 40 ? -1.432 22.065 3.719 1.00 16.17 40 LEU B O 1
ATOM 2193 N N . GLN D 2 41 ? 0.002 23.378 2.599 1.00 16.10 41 GLN B N 1
ATOM 2194 C CA . GLN D 2 41 ? -0.924 23.596 1.486 1.00 17.20 41 GLN B CA 1
ATOM 2195 C C . GLN D 2 41 ? -1.293 22.251 0.797 1.00 17.89 41 GLN B C 1
ATOM 2196 O O . GLN D 2 41 ? -2.465 21.982 0.513 1.00 17.08 41 GLN B O 1
ATOM 2204 N N . VAL D 2 42 ? -0.288 21.402 0.554 1.00 17.45 42 VAL B N 1
ATOM 2205 C CA . VAL D 2 42 ? -0.494 20.088 -0.071 1.00 16.13 42 VAL B CA 1
ATOM 2206 C C . VAL D 2 42 ? -1.356 19.184 0.811 1.00 16.22 42 VAL B C 1
ATOM 2207 O O . VAL D 2 42 ? -2.230 18.469 0.311 1.00 17.12 42 VAL B O 1
ATOM 2211 N N . LEU D 2 43 ? -1.108 19.201 2.116 1.00 14.47 43 LEU B N 1
ATOM 2212 C CA . LEU D 2 43 ? -1.880 18.380 3.033 1.00 13.78 43 LEU B CA 1
ATOM 2213 C C . LEU D 2 43 ? -3.351 18.824 3.017 1.00 14.54 43 LEU B C 1
ATOM 2214 O O . LEU D 2 43 ? -4.266 17.979 3.029 1.00 15.06 43 LEU B O 1
ATOM 2219 N N . LEU D 2 44 ? -3.585 20.135 2.987 1.00 12.14 44 LEU B N 1
ATOM 2220 C CA . LEU D 2 44 ? -4.956 20.636 3.011 1.00 14.91 44 LEU B CA 1
ATOM 2221 C C . LEU D 2 44 ? -5.727 20.335 1.726 1.00 16.60 44 LEU B C 1
ATOM 2222 O O . LEU D 2 44 ? -6.943 20.082 1.765 1.00 16.99 44 LEU B O 1
ATOM 2227 N N . ILE D 2 45 ? -5.029 20.371 0.595 1.00 17.17 45 ILE B N 1
ATOM 2228 C CA . ILE D 2 45 ? -5.635 20.073 -0.699 1.00 17.15 45 ILE B CA 1
ATOM 2229 C C . ILE D 2 45 ? -5.973 18.573 -0.847 1.00 16.92 45 ILE B C 1
ATOM 2230 O O . ILE D 2 45 ? -7.100 18.221 -1.201 1.00 14.78 45 ILE B O 1
ATOM 2235 N N . THR D 2 46 ? -5.019 17.706 -0.518 1.00 16.80 46 THR B N 1
ATOM 2236 C CA . THR D 2 46 ? -5.187 16.250 -0.647 1.00 18.09 46 THR B CA 1
ATOM 2237 C C . THR D 2 46 ? -5.957 15.505 0.448 1.00 18.32 46 THR B C 1
ATOM 2238 O O . THR D 2 46 ? -6.445 14.396 0.212 1.00 19.96 46 THR B O 1
ATOM 2242 N N . GLY D 2 47 ? -5.985 16.057 1.659 1.00 17.88 47 GLY B N 1
ATOM 2243 C CA . GLY D 2 47 ? -6.644 15.381 2.763 1.00 17.31 47 GLY B CA 1
ATOM 2244 C C . GLY D 2 47 ? -5.696 14.466 3.554 1.00 18.62 47 GLY B C 1
ATOM 2245 O O . GLY D 2 47 ? -6.110 13.803 4.520 1.00 16.81 47 GLY B O 1
ATOM 2246 N N . LEU D 2 48 ? -4.421 14.424 3.166 1.00 16.28 48 LEU B N 1
ATOM 2247 C CA . LEU D 2 48 ? -3.436 13.609 3.879 1.00 15.14 48 LEU B CA 1
ATOM 2248 C C . LEU D 2 48 ? -3.089 14.253 5.235 1.00 16.56 48 LEU B C 1
ATOM 2249 O O . LEU D 2 48 ? -3.303 15.462 5.427 1.00 16.94 48 LEU B O 1
ATOM 2254 N N . THR D 2 49 ? -2.622 13.450 6.190 1.00 14.69 49 THR B N 1
ATOM 2255 C CA . THR D 2 49 ? -2.250 13.965 7.505 1.00 18.92 49 THR B CA 1
ATOM 2256 C C . THR D 2 49 ? -0.818 13.506 7.870 1.00 22.16 49 THR B C 1
ATOM 2257 O O . THR D 2 49 ? -0.353 12.474 7.369 1.00 20.34 49 THR B O 1
ATOM 2261 N N . VAL D 2 50 ? -0.094 14.281 8.680 1.00 24.13 50 VAL B N 1
ATOM 2262 C CA . VAL D 2 50 ? 1.266 13.872 9.070 1.00 30.53 50 VAL B CA 1
ATOM 2263 C C . VAL D 2 50 ? 1.322 13.094 10.383 1.00 34.86 50 VAL B C 1
ATOM 2264 O O . VAL D 2 50 ? 0.932 13.608 11.433 1.00 37.23 50 VAL B O 1
ATOM 2268 N N . LEU D 2 51 ? 1.853 11.871 10.316 1.00 39.39 51 LEU B N 1
ATOM 2269 C CA . LEU D 2 51 ? 1.960 10.989 11.481 1.00 43.29 51 LEU B CA 1
ATOM 2270 C C . LEU D 2 51 ? 2.957 11.507 12.511 1.00 45.28 51 LEU B C 1
ATOM 2271 O O . LEU D 2 51 ? 4.111 11.779 12.184 1.00 46.52 51 LEU B O 1
ATOM 2276 N N . PRO D 2 52 ? 2.521 11.691 13.766 1.00 46.09 52 PRO B N 1
ATOM 2277 C CA . PRO D 2 52 ? 3.481 12.184 14.758 1.00 44.73 52 PRO B CA 1
ATOM 2278 C C . PRO D 2 52 ? 4.520 11.082 15.014 1.00 42.12 52 PRO B C 1
ATOM 2279 O O . PRO D 2 52 ? 4.190 9.896 14.990 1.00 42.00 52 PRO B O 1
ATOM 2283 N N . GLY D 2 53 ? 5.773 11.483 15.217 1.00 39.73 53 GLY B N 1
ATOM 2284 C CA . GLY D 2 53 ? 6.844 10.521 15.428 1.00 36.48 53 GLY B CA 1
ATOM 2285 C C . GLY D 2 53 ? 7.484 10.140 14.104 1.00 33.78 53 GLY B C 1
ATOM 2286 O O . GLY D 2 53 ? 8.357 9.288 14.045 1.00 34.12 53 GLY B O 1
ATOM 2287 N N . ARG D 2 54 ? 7.065 10.836 13.055 1.00 33.87 54 ARG B N 1
ATOM 2288 C CA . ARG D 2 54 ? 7.518 10.635 11.678 1.00 34.35 54 ARG B CA 1
ATOM 2289 C C . ARG D 2 54 ? 8.948 11.041 11.369 1.00 34.28 54 ARG B C 1
ATOM 2290 O O . ARG D 2 54 ? 9.522 11.894 12.028 1.00 34.03 54 ARG B O 1
ATOM 2302 N N . GLU D 2 55 ? 9.494 10.470 10.303 1.00 37.69 55 GLU B N 1
ATOM 2303 C CA . GLU D 2 55 ? 10.836 10.843 9.850 1.00 38.50 55 GLU B CA 1
ATOM 2304 C C . 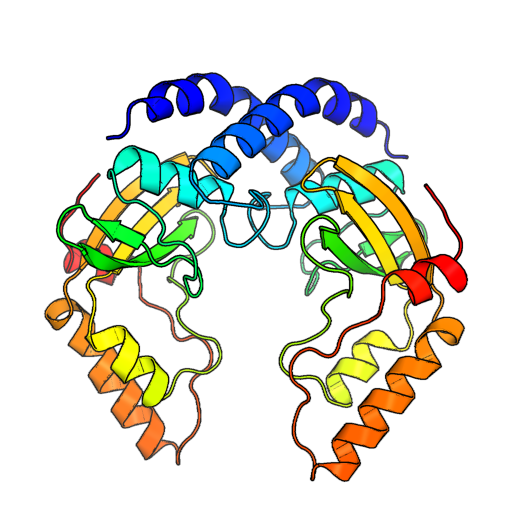GLU D 2 55 ? 10.628 11.750 8.622 1.00 33.60 55 GLU B C 1
ATOM 2305 O O . GLU D 2 55 ? 10.106 11.299 7.592 1.00 36.60 55 GLU B O 1
ATOM 2311 N N . GLY D 2 56 ? 10.880 13.045 8.790 1.00 29.21 56 GLY B N 1
ATOM 2312 C CA . GLY D 2 56 ? 10.718 13.996 7.691 1.00 25.38 56 GLY B CA 1
ATOM 2313 C C . GLY D 2 56 ? 9.327 14.476 7.255 1.00 24.23 56 GLY B C 1
ATOM 2314 O O . GLY D 2 56 ? 8.513 14.904 8.075 1.00 24.22 56 GLY B O 1
ATOM 2315 N N . ASN D 2 57 ? 9.044 14.417 5.956 1.00 21.10 57 ASN B N 1
ATOM 2316 C CA . ASN D 2 57 ? 7.758 14.907 5.445 1.00 21.79 57 ASN B CA 1
ATOM 2317 C C . ASN D 2 57 ? 6.703 13.823 5.095 1.00 22.14 57 ASN B C 1
ATOM 2318 O O . ASN D 2 57 ? 5.674 14.139 4.487 1.00 23.78 57 ASN B O 1
ATOM 2325 N N . ASP D 2 58 ? 6.933 12.571 5.503 1.00 20.71 58 ASP B N 1
ATOM 2326 C CA . ASP D 2 58 ? 5.997 11.461 5.228 1.00 21.74 58 ASP B CA 1
ATOM 2327 C C . ASP D 2 58 ? 4.593 11.688 5.785 1.00 21.29 58 ASP B C 1
ATOM 2328 O O . ASP D 2 58 ? 4.449 12.151 6.926 1.00 20.14 58 ASP B O 1
ATOM 2333 N N . ALA D 2 59 ? 3.572 11.260 5.033 1.00 18.53 59 ALA B N 1
ATOM 2334 C CA . ALA D 2 59 ? 2.167 11.443 5.434 1.00 18.22 59 ALA B CA 1
ATOM 2335 C C . ALA D 2 59 ? 1.335 10.168 5.293 1.00 18.05 59 ALA B C 1
ATOM 2336 O O . ALA D 2 59 ? 1.754 9.230 4.610 1.00 19.46 59 ALA B O 1
ATOM 2338 N N . VAL D 2 60 ? 0.158 10.127 5.912 1.00 17.61 60 VAL B N 1
ATOM 2339 C CA . VAL D 2 60 ? -0.704 8.938 5.829 1.00 20.29 60 VAL B CA 1
ATO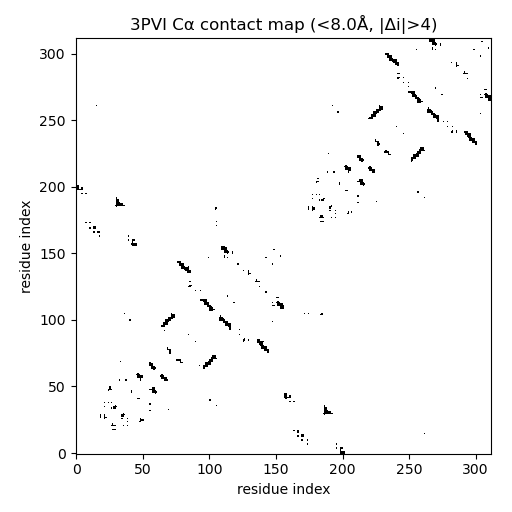M 2340 C C . VAL D 2 60 ? -2.129 9.257 5.368 1.00 21.60 60 VAL B C 1
ATOM 2341 O O . VAL D 2 60 ? -2.608 10.396 5.550 1.00 17.45 60 VAL B O 1
ATOM 2345 N N . ASP D 2 61 ? -2.780 8.271 4.734 1.00 21.75 61 ASP B N 1
ATOM 2346 C CA . ASP D 2 61 ? -4.176 8.437 4.305 1.00 24.08 61 ASP B CA 1
ATOM 2347 C C . ASP D 2 61 ? -5.108 7.767 5.344 1.00 24.78 61 ASP B C 1
ATOM 2348 O O . ASP D 2 61 ? -4.632 7.204 6.337 1.00 23.39 61 ASP B O 1
ATOM 2353 N N . ASN D 2 62 ? -6.413 7.782 5.099 1.00 26.04 62 ASN B N 1
ATOM 2354 C CA . ASN D 2 62 ? -7.376 7.219 6.043 1.00 28.33 62 ASN B CA 1
ATOM 2355 C C . ASN D 2 62 ? -7.319 5.714 6.114 1.00 29.01 62 ASN B C 1
ATOM 2356 O O . ASN D 2 62 ? -7.988 5.107 6.937 1.00 30.00 62 ASN B O 1
ATOM 2363 N N . ALA D 2 63 ? -6.583 5.115 5.190 1.00 30.97 63 ALA B N 1
ATOM 2364 C CA . ALA D 2 63 ? -6.414 3.667 5.148 1.00 32.73 63 ALA B CA 1
ATOM 2365 C C . ALA D 2 63 ? -5.140 3.255 5.880 1.00 31.68 63 ALA B C 1
ATOM 2366 O O . ALA D 2 63 ? -4.880 2.071 6.043 1.00 33.25 63 ALA B O 1
ATOM 2368 N N . GLY D 2 64 ? -4.336 4.235 6.282 1.00 29.48 64 GLY B N 1
ATOM 2369 C CA . GLY D 2 64 ? -3.100 3.939 6.973 1.00 27.97 64 GLY B CA 1
ATOM 2370 C C . GLY D 2 64 ? -1.906 3.743 6.056 1.00 28.60 64 GLY B C 1
ATOM 2371 O O . GLY D 2 64 ? -0.841 3.326 6.515 1.00 30.28 64 GLY B O 1
ATOM 2372 N N . GLN D 2 65 ? -2.067 4.028 4.765 1.00 26.97 65 GLN B N 1
ATOM 2373 C CA . GLN D 2 65 ? -0.960 3.896 3.806 1.00 25.31 65 GLN B CA 1
ATOM 2374 C C . GLN D 2 65 ? -0.021 5.102 3.894 1.00 23.30 65 GLN B C 1
ATOM 2375 O O . GLN D 2 65 ? -0.485 6.243 3.875 1.00 22.73 65 GLN B O 1
ATOM 2383 N N . GLU D 2 66 ? 1.279 4.851 4.019 1.00 20.37 66 GLU B N 1
ATOM 2384 C CA . GLU D 2 66 ? 2.259 5.926 4.082 1.00 22.68 66 GLU B CA 1
ATOM 2385 C C . GLU D 2 66 ? 2.738 6.362 2.699 1.00 22.35 66 GLU B C 1
ATOM 2386 O O . GLU D 2 66 ? 2.799 5.538 1.766 1.00 20.48 66 GLU B O 1
ATOM 2392 N N . TYR D 2 67 ? 3.129 7.640 2.609 1.00 18.93 67 TYR B N 1
ATOM 2393 C CA . TYR D 2 67 ? 3.601 8.266 1.373 1.00 18.19 67 TYR B CA 1
ATOM 2394 C C . TYR D 2 67 ? 4.826 9.150 1.639 1.00 18.99 67 TYR B C 1
ATOM 2395 O O . TYR D 2 67 ? 5.005 9.631 2.763 1.00 17.48 67 TYR B O 1
ATOM 2404 N N . GLU D 2 68 ? 5.660 9.338 0.606 1.00 17.83 68 GLU B N 1
ATOM 2405 C CA . GLU D 2 68 ? 6.833 10.223 0.662 1.00 16.56 68 GLU B CA 1
ATOM 2406 C C . GLU D 2 68 ? 6.365 11.430 -0.161 1.00 16.47 68 GLU B C 1
ATOM 2407 O O . GLU D 2 68 ? 5.828 11.247 -1.262 1.00 13.72 68 GLU B O 1
ATOM 2413 N N . LEU D 2 69 ? 6.561 12.643 0.366 1.00 14.06 69 LEU B N 1
ATOM 2414 C CA . LEU D 2 69 ? 6.132 13.872 -0.314 1.00 14.72 69 LEU B CA 1
ATOM 2415 C C . LEU D 2 69 ? 7.310 14.765 -0.755 1.00 14.84 69 LEU B C 1
ATOM 2416 O O . LEU D 2 69 ? 8.191 15.080 0.055 1.00 16.10 69 LEU B O 1
ATOM 2421 N N . LYS D 2 70 ? 7.295 15.196 -2.020 1.00 14.76 70 LYS B N 1
ATOM 2422 C CA . LYS D 2 70 ? 8.347 16.057 -2.605 1.00 16.10 70 LYS B CA 1
ATOM 2423 C C . LYS D 2 70 ? 7.762 17.365 -3.159 1.00 16.20 70 LYS B C 1
ATOM 2424 O O . LYS D 2 70 ? 6.577 17.426 -3.503 1.00 15.02 70 LYS B O 1
ATOM 2430 N N . SER D 2 71 ? 8.605 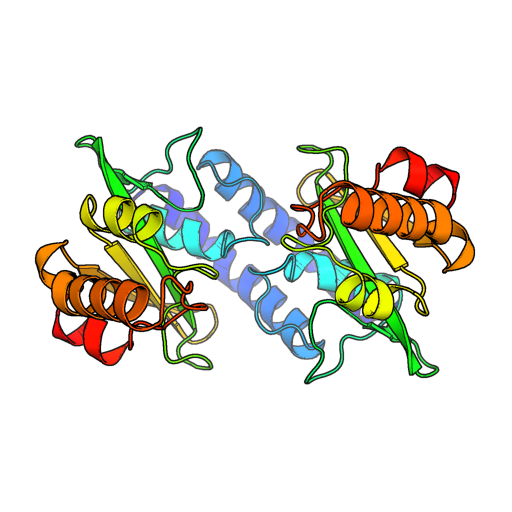18.388 -3.322 1.00 16.46 71 SER B N 1
ATOM 2431 C CA . SER D 2 71 ? 8.150 19.693 -3.828 1.00 17.60 71 SER B CA 1
ATOM 2432 C C . SER D 2 71 ? 9.227 20.383 -4.669 1.00 17.97 71 SER B C 1
ATOM 2433 O O . SER D 2 71 ? 10.415 20.158 -4.423 1.00 17.59 71 SER B O 1
ATOM 2436 N N . ILE D 2 72 ? 8.816 21.241 -5.615 1.00 17.36 72 ILE B N 1
ATOM 2437 C CA . ILE D 2 72 ? 9.764 21.962 -6.480 1.00 19.06 72 ILE B CA 1
ATOM 2438 C C . ILE D 2 72 ? 9.220 23.301 -7.013 1.00 18.17 72 ILE B C 1
ATOM 2439 O O . ILE D 2 72 ? 8.009 23.429 -7.213 1.00 16.73 72 ILE B O 1
ATOM 2444 N N . ASN D 2 73 ? 10.098 24.305 -7.187 1.00 22.23 73 ASN B N 1
ATOM 2445 C CA . ASN D 2 73 ? 9.717 25.622 -7.777 1.00 23.50 73 ASN B CA 1
ATOM 2446 C C . ASN D 2 73 ? 10.257 25.586 -9.201 1.00 25.16 73 ASN B C 1
ATOM 2447 O O . ASN D 2 73 ? 11.458 25.767 -9.420 1.00 26.12 73 ASN B O 1
ATOM 2454 N N . ILE D 2 74 ? 9.353 25.367 -10.150 1.00 27.81 74 ILE B N 1
ATOM 2455 C CA . ILE D 2 74 ? 9.649 25.249 -11.578 1.00 30.86 74 ILE B CA 1
ATOM 2456 C C . ILE D 2 74 ? 10.327 26.456 -12.242 1.00 32.32 74 ILE B C 1
ATOM 2457 O O . ILE D 2 74 ? 11.084 26.303 -13.203 1.00 31.74 74 ILE B O 1
ATOM 2462 N N . ASP D 2 75 ? 10.105 27.649 -11.702 1.00 33.78 75 ASP B N 1
ATOM 2463 C CA . ASP D 2 75 ? 10.721 28.828 -12.272 1.00 33.81 75 ASP B CA 1
ATOM 2464 C C . ASP D 2 75 ? 12.217 28.931 -12.009 1.00 34.91 75 ASP B C 1
ATOM 2465 O O . ASP D 2 75 ? 12.865 29.834 -12.530 1.00 36.27 75 ASP B O 1
ATOM 2470 N N . LEU D 2 76 ? 12.774 28.027 -11.201 1.00 34.08 76 LEU B N 1
ATOM 2471 C CA . LEU D 2 76 ? 14.221 28.035 -10.971 1.00 33.28 76 LEU B CA 1
ATOM 2472 C C . LEU D 2 76 ? 14.928 26.669 -10.839 1.00 31.08 76 LEU B C 1
ATOM 2473 O O . LEU D 2 76 ? 16.152 26.591 -10.981 1.00 29.74 76 LEU B O 1
ATOM 2478 N N . THR D 2 77 ? 14.159 25.596 -10.651 1.00 28.18 77 THR B N 1
ATOM 2479 C CA . THR D 2 77 ? 14.708 24.242 -10.507 1.00 28.04 77 THR B CA 1
ATOM 2480 C C . THR D 2 77 ? 13.948 23.244 -11.406 1.00 26.74 77 THR B C 1
ATOM 2481 O O . THR D 2 77 ? 12.720 23.292 -11.465 1.00 25.41 77 THR B O 1
ATOM 2485 N N . LYS D 2 78 ? 14.667 22.315 -12.047 1.00 26.24 78 LYS B N 1
ATOM 2486 C CA . LYS D 2 78 ? 14.050 21.332 -12.947 1.00 26.47 78 LYS B CA 1
ATOM 2487 C C . LYS D 2 78 ? 14.060 19.852 -12.512 1.00 24.13 78 LYS B C 1
ATOM 2488 O O . LYS D 2 78 ? 13.473 19.011 -13.193 1.00 23.46 78 LYS B O 1
ATOM 2494 N N . GLY D 2 79 ? 14.728 19.534 -11.400 1.00 20.60 79 GLY B N 1
ATOM 2495 C CA . GLY D 2 79 ? 14.764 18.161 -10.906 1.00 19.12 79 GLY B CA 1
ATOM 2496 C C . GLY D 2 79 ? 14.457 18.068 -9.403 1.00 16.86 79 GLY B C 1
ATOM 2497 O O . GLY D 2 79 ? 14.912 18.911 -8.621 1.00 17.79 79 GLY B O 1
ATOM 2498 N N . PHE D 2 80 ? 13.692 17.050 -9.004 1.00 15.62 80 PHE B N 1
ATOM 2499 C CA . PHE D 2 80 ? 13.308 16.822 -7.601 1.00 14.25 80 PHE B CA 1
ATOM 2500 C C . PHE D 2 80 ? 14.458 16.163 -6.797 1.00 16.59 80 PHE B C 1
ATOM 2501 O O . PHE D 2 80 ? 15.043 15.160 -7.255 1.00 14.24 80 PHE B O 1
ATOM 2509 N N . SER D 2 81 ? 14.771 16.714 -5.617 1.00 13.41 81 SER B N 1
ATOM 2510 C CA . SER D 2 81 ? 15.824 16.167 -4.751 1.00 13.54 81 SER B CA 1
ATOM 2511 C C . SER D 2 81 ? 15.399 14.821 -4.164 1.00 14.54 81 SER B C 1
ATOM 2512 O O . SER D 2 81 ? 14.203 14.530 -4.068 1.00 13.05 81 SER B O 1
ATOM 2515 N N . THR D 2 82 ? 16.383 14.006 -3.770 1.00 13.69 82 THR B N 1
ATOM 2516 C CA . THR D 2 82 ? 16.121 12.688 -3.188 1.00 14.51 82 THR B CA 1
ATOM 2517 C C . THR D 2 82 ? 16.813 12.473 -1.810 1.00 14.01 82 THR B C 1
ATOM 2518 O O . THR D 2 82 ? 16.190 12.695 -0.765 1.00 13.76 82 THR B O 1
ATOM 2522 N N . HIS D 2 83 ? 18.092 12.079 -1.810 1.00 12.25 83 HIS B N 1
ATOM 2523 C CA . HIS D 2 83 ? 18.834 11.826 -0.570 1.00 12.71 83 HIS B CA 1
ATOM 2524 C C . HIS D 2 83 ? 20.324 12.160 -0.785 1.00 13.85 83 HIS B C 1
ATOM 2525 O O . HIS D 2 83 ? 20.906 11.773 -1.812 1.00 14.88 83 HIS B O 1
ATOM 2532 N N . HIS D 2 84 ? 20.932 12.868 0.172 1.00 10.87 84 HIS B N 1
ATOM 2533 C CA . HIS D 2 84 ? 22.346 13.291 0.096 1.00 11.95 84 HIS B CA 1
ATOM 2534 C C . HIS D 2 84 ? 23.306 12.075 0.090 1.00 12.95 84 HIS B C 1
ATOM 2535 O O . HIS D 2 84 ? 24.436 12.171 -0.430 1.00 14.48 84 HIS B O 1
ATOM 2542 N N . HIS D 2 85 ? 22.885 10.958 0.693 1.00 15.30 85 HIS B N 1
ATOM 2543 C CA . HIS D 2 85 ? 23.702 9.722 0.734 1.00 16.08 85 HIS B CA 1
ATOM 2544 C C . HIS D 2 85 ? 22.912 8.466 0.261 1.00 17.86 85 HIS B C 1
ATOM 2545 O O . HIS D 2 85 ? 22.710 7.513 1.047 1.00 16.20 85 HIS B O 1
ATOM 2552 N N . MET D 2 86 ? 22.483 8.459 -1.009 1.00 15.31 86 MET B N 1
ATOM 2553 C CA . MET D 2 86 ? 21.703 7.331 -1.565 1.00 16.61 86 MET B CA 1
ATOM 2554 C C . MET D 2 86 ? 22.448 5.979 -1.494 1.00 16.64 86 MET B C 1
ATOM 2555 O O . MET D 2 86 ? 23.580 5.897 -1.953 1.00 13.89 86 MET B O 1
ATOM 2560 N N . ASN D 2 87 ? 21.826 4.951 -0.894 1.00 17.33 87 ASN B N 1
ATOM 2561 C CA . ASN D 2 87 ? 22.415 3.599 -0.786 1.00 17.70 87 ASN B CA 1
ATOM 2562 C C . ASN D 2 87 ? 21.324 2.493 -0.627 1.00 18.68 87 ASN B C 1
ATOM 2563 O O . ASN D 2 87 ? 20.124 2.819 -0.491 1.00 14.80 87 ASN B O 1
ATOM 2570 N N . PRO D 2 88 ? 21.714 1.184 -0.642 1.00 18.25 88 PRO B N 1
ATOM 2571 C CA . PRO D 2 88 ? 20.737 0.081 -0.505 1.00 17.67 88 PRO B CA 1
ATOM 2572 C C . PRO D 2 88 ? 19.730 0.149 0.651 1.00 17.74 88 PRO B C 1
ATOM 2573 O O . PRO D 2 88 ? 18.580 -0.286 0.494 1.00 16.71 88 PRO B O 1
ATOM 2577 N N . VAL D 2 89 ? 20.146 0.672 1.804 1.00 16.41 89 VAL B N 1
ATOM 2578 C CA . VAL D 2 89 ? 19.243 0.831 2.948 1.00 16.25 89 VAL B CA 1
ATOM 2579 C C . VAL D 2 89 ? 18.142 1.876 2.638 1.00 16.40 89 VAL B C 1
ATOM 2580 O O . VAL D 2 89 ? 16.966 1.646 2.921 1.00 15.11 89 VAL B O 1
ATOM 2584 N N . ILE D 2 90 ? 18.530 3.005 2.038 1.00 16.11 90 ILE B N 1
ATOM 2585 C CA . ILE D 2 90 ? 17.577 4.064 1.658 1.00 16.22 90 ILE B CA 1
ATOM 2586 C C . ILE D 2 90 ? 16.633 3.550 0.548 1.00 15.18 90 ILE B C 1
ATOM 2587 O O . ILE D 2 90 ? 15.410 3.727 0.627 1.00 14.61 90 ILE B O 1
ATOM 2592 N N . ILE D 2 91 ? 17.188 2.849 -0.436 1.00 14.19 91 ILE B N 1
ATOM 2593 C CA . ILE D 2 91 ? 16.398 2.318 -1.551 1.00 15.67 91 ILE B CA 1
ATOM 2594 C C . ILE D 2 91 ? 15.320 1.322 -1.066 1.00 16.62 91 ILE B C 1
ATOM 2595 O O . ILE D 2 91 ? 14.171 1.357 -1.517 1.00 16.64 91 ILE B O 1
ATOM 2600 N N . ALA D 2 92 ? 15.663 0.459 -0.118 1.00 15.41 92 ALA B N 1
ATOM 2601 C CA . ALA D 2 92 ? 14.673 -0.480 0.398 1.00 18.47 92 ALA B CA 1
ATOM 2602 C C . ALA D 2 92 ? 13.507 0.264 1.101 1.00 21.02 92 ALA B C 1
ATOM 2603 O O . ALA D 2 92 ? 12.370 -0.218 1.086 1.00 21.20 92 ALA B O 1
ATOM 2605 N N . LYS D 2 93 ? 13.785 1.406 1.742 1.00 18.73 93 LYS B N 1
ATOM 2606 C CA . LYS D 2 93 ? 12.719 2.182 2.376 1.00 18.15 93 LYS B CA 1
ATOM 2607 C C . LYS D 2 93 ? 11.796 2.755 1.279 1.00 18.10 93 LYS B C 1
ATOM 2608 O O . LYS D 2 93 ? 10.563 2.597 1.339 1.00 17.44 93 LYS B O 1
ATOM 2614 N N . TYR D 2 94 ? 12.403 3.393 0.270 1.00 17.37 94 TYR B N 1
ATOM 2615 C CA . TYR D 2 94 ? 11.667 4.008 -0.843 1.00 17.37 94 TYR B CA 1
ATOM 2616 C C . TYR D 2 94 ? 10.719 3.041 -1.579 1.00 18.80 94 TYR B C 1
ATOM 2617 O O . TYR D 2 94 ? 9.581 3.408 -1.911 1.00 16.80 94 TYR B O 1
ATOM 2626 N N . ARG D 2 95 ? 11.181 1.805 -1.803 1.00 17.77 95 ARG B N 1
ATOM 2627 C CA . ARG D 2 95 ? 10.400 0.773 -2.504 1.00 18.22 95 ARG B CA 1
ATOM 2628 C C . ARG D 2 95 ? 9.073 0.380 -1.845 1.00 19.67 95 ARG B C 1
ATOM 2629 O O . ARG D 2 95 ? 8.206 -0.204 -2.494 1.00 20.51 95 ARG B O 1
ATOM 2641 N N . GLN D 2 96 ? 8.883 0.725 -0.578 1.00 19.53 96 GLN B N 1
ATOM 2642 C CA . GLN D 2 96 ? 7.653 0.350 0.111 1.00 21.43 96 GLN B CA 1
ATOM 2643 C C . GLN D 2 96 ? 6.448 1.310 0.044 1.00 21.28 96 GLN B C 1
ATOM 2644 O O . GLN D 2 96 ? 5.337 0.925 0.428 1.00 22.15 96 GLN B O 1
ATOM 2652 N N . VAL D 2 97 ? 6.630 2.510 -0.507 1.00 18.80 97 VAL B N 1
ATOM 2653 C CA . VAL D 2 97 ? 5.539 3.492 -0.543 1.00 18.17 97 VAL B CA 1
ATOM 2654 C C . VAL D 2 97 ? 5.361 4.288 -1.843 1.00 17.90 97 VAL B C 1
ATOM 2655 O O . VAL D 2 97 ? 6.292 4.400 -2.644 1.00 17.21 97 VAL B O 1
ATOM 2659 N N . PRO D 2 98 ? 4.135 4.774 -2.117 1.00 18.61 98 PRO B N 1
ATOM 2660 C CA . PRO D 2 98 ? 3.923 5.579 -3.337 1.00 17.66 98 PRO B CA 1
ATOM 2661 C C . PRO D 2 98 ? 4.463 6.986 -2.988 1.00 16.11 98 PRO B C 1
ATOM 2662 O O . PRO D 2 98 ? 4.635 7.298 -1.794 1.00 16.76 98 PRO B O 1
ATOM 2666 N N . TRP D 2 99 ? 4.749 7.809 -4.004 1.00 15.29 99 TRP B N 1
ATOM 2667 C CA . TRP D 2 99 ? 5.253 9.182 -3.821 1.00 14.06 99 TRP B CA 1
ATOM 2668 C C . TRP D 2 99 ? 4.262 10.266 -4.347 1.00 14.37 99 TRP B C 1
ATOM 2669 O O . TRP D 2 99 ? 3.607 10.073 -5.381 1.00 16.65 99 TRP B O 1
ATOM 2680 N N . ILE D 2 100 ? 4.203 11.410 -3.659 1.00 12.48 100 ILE B N 1
ATOM 2681 C CA . ILE D 2 100 ? 3.344 12.561 -4.025 1.00 13.00 100 ILE B CA 1
ATOM 2682 C C . ILE D 2 100 ? 4.275 13.732 -4.396 1.00 12.41 100 ILE B C 1
ATOM 2683 O O . ILE D 2 100 ? 5.063 14.184 -3.554 1.00 12.97 100 ILE B O 1
ATOM 2688 N N . PHE D 2 101 ? 4.177 14.224 -5.633 1.00 13.45 101 PHE B N 1
ATOM 2689 C CA . PHE D 2 101 ? 5.041 15.316 -6.136 1.00 12.92 101 PHE B CA 1
ATOM 2690 C C . PHE D 2 101 ? 4.266 16.618 -6.363 1.00 13.16 101 PHE B C 1
ATOM 2691 O O . PHE D 2 101 ? 3.322 16.636 -7.160 1.00 12.82 101 PHE B O 1
ATOM 2699 N N . ALA D 2 102 ? 4.668 17.711 -5.703 1.00 12.77 102 ALA B N 1
ATOM 2700 C CA . ALA D 2 102 ? 4.001 19.015 -5.897 1.00 13.11 102 ALA B CA 1
ATOM 2701 C C . ALA D 2 102 ? 4.847 19.966 -6.749 1.00 12.75 102 ALA B C 1
ATOM 2702 O O . ALA D 2 102 ? 6.072 20.076 -6.537 1.00 13.19 102 ALA B O 1
ATOM 2704 N N . ILE D 2 103 ? 4.196 20.684 -7.668 1.00 14.11 103 ILE B N 1
ATOM 2705 C CA . ILE D 2 103 ? 4.870 21.634 -8.582 1.00 15.95 103 ILE B CA 1
ATOM 2706 C C . ILE D 2 103 ? 4.389 23.092 -8.401 1.00 17.96 103 ILE B C 1
ATOM 2707 O O . ILE D 2 103 ? 3.196 23.373 -8.567 1.00 15.44 103 ILE B O 1
ATOM 2712 N N . TYR D 2 104 ? 5.331 23.992 -8.081 1.00 19.98 104 TYR B N 1
ATOM 2713 C CA . TYR D 2 104 ? 5.090 25.431 -7.856 1.00 23.55 104 TYR B CA 1
ATOM 2714 C C . TYR D 2 104 ? 5.814 26.331 -8.861 1.00 26.68 104 TYR B C 1
ATOM 2715 O O . TYR D 2 104 ? 6.843 25.943 -9.412 1.00 28.24 104 TYR B O 1
ATOM 2724 N N . ARG D 2 105 ? 5.271 27.530 -9.078 1.00 29.68 105 ARG B N 1
ATOM 2725 C CA . ARG D 2 105 ? 5.889 28.584 -9.915 1.00 31.68 105 ARG B CA 1
ATOM 2726 C C . ARG D 2 105 ? 5.879 29.794 -8.965 1.00 30.94 105 ARG B C 1
ATOM 2727 O O . ARG D 2 105 ? 4.867 30.484 -8.834 1.00 30.01 105 ARG B O 1
ATOM 2739 N N . GLY D 2 106 ? 6.977 30.006 -8.253 1.00 30.33 106 GLY B N 1
ATOM 2740 C CA . GLY D 2 106 ? 7.033 31.087 -7.283 1.00 30.59 106 GLY B CA 1
ATOM 2741 C C . GLY D 2 106 ? 6.547 30.407 -6.027 1.00 31.25 106 GLY B C 1
ATOM 2742 O O . GLY D 2 106 ? 7.178 29.453 -5.576 1.00 33.23 106 GLY B O 1
ATOM 2743 N N . ILE D 2 107 ? 5.496 30.923 -5.406 1.00 30.99 107 ILE B N 1
ATOM 2744 C CA . ILE D 2 107 ? 4.914 30.246 -4.244 1.00 30.71 107 ILE B CA 1
ATOM 2745 C C . ILE D 2 107 ? 3.499 29.888 -4.662 1.00 29.62 107 ILE B C 1
ATOM 2746 O O . ILE D 2 107 ? 2.655 29.578 -3.823 1.00 32.15 107 ILE B O 1
ATOM 2751 N N . ALA D 2 108 ? 3.235 29.978 -5.966 1.00 28.51 108 ALA B N 1
ATOM 2752 C CA . ALA D 2 108 ? 1.923 29.647 -6.513 1.00 28.15 108 ALA B CA 1
ATOM 2753 C C . ALA D 2 108 ? 1.924 28.191 -6.970 1.00 26.72 108 ALA B C 1
ATOM 2754 O O . ALA D 2 108 ? 2.729 27.820 -7.826 1.00 26.11 108 ALA B O 1
ATOM 2756 N N . ILE D 2 109 ? 1.057 27.363 -6.383 1.00 25.23 109 ILE B N 1
ATOM 2757 C CA . ILE D 2 109 ? 0.987 25.949 -6.761 1.00 23.87 109 ILE B CA 1
ATOM 2758 C C . ILE D 2 109 ? 0.306 25.727 -8.102 1.00 23.87 109 ILE B C 1
ATOM 2759 O O . ILE D 2 109 ? -0.770 26.265 -8.361 1.00 22.93 109 ILE B O 1
ATOM 2764 N N . GLU D 2 110 ? 0.938 24.909 -8.939 1.00 24.76 110 GLU B N 1
ATOM 2765 C CA . GLU D 2 110 ? 0.440 24.594 -10.277 1.00 25.46 110 GLU B CA 1
ATOM 2766 C C . GLU D 2 110 ? -0.195 23.215 -10.431 1.00 23.84 110 GLU B C 1
ATOM 2767 O O . GLU D 2 110 ? -1.205 23.097 -11.110 1.00 22.36 110 GLU B O 1
ATOM 2773 N N . ALA D 2 111 ? 0.404 22.172 -9.842 1.00 21.79 111 ALA B N 1
ATOM 2774 C CA . ALA D 2 111 ? -0.130 20.801 -9.985 1.00 19.42 111 ALA B CA 1
ATOM 2775 C C . ALA D 2 111 ? 0.445 19.807 -8.961 1.00 16.87 111 ALA B C 1
ATOM 2776 O O . ALA D 2 111 ? 1.438 20.116 -8.288 1.00 15.66 111 ALA B O 1
ATOM 2778 N N . ILE D 2 112 ? -0.204 18.648 -8.816 1.00 14.33 112 ILE B N 1
ATOM 2779 C CA . ILE D 2 112 ? 0.254 17.571 -7.911 1.00 14.43 112 ILE B CA 1
ATOM 2780 C C . ILE D 2 112 ? 0.086 16.205 -8.618 1.00 14.56 112 ILE B C 1
ATOM 2781 O O . ILE D 2 112 ? -0.984 15.926 -9.179 1.00 14.58 112 ILE B O 1
ATOM 2786 N N . TYR D 2 113 ? 1.132 15.372 -8.603 1.00 13.34 113 TYR B N 1
ATOM 2787 C CA . TYR D 2 113 ? 1.119 14.034 -9.234 1.00 14.30 113 TYR B CA 1
ATOM 2788 C C . TYR D 2 113 ? 1.468 12.900 -8.247 1.00 15.18 113 TYR B C 1
ATOM 2789 O O . TYR D 2 113 ? 2.245 13.091 -7.305 1.00 15.40 113 TYR B O 1
ATOM 2798 N N . ARG D 2 114 ? 0.919 11.711 -8.483 1.00 15.74 114 ARG B N 1
ATOM 2799 C CA . ARG D 2 114 ? 1.211 10.551 -7.651 1.00 17.30 114 ARG B CA 1
ATOM 2800 C C . ARG D 2 114 ? 1.829 9.422 -8.519 1.00 18.72 114 ARG B C 1
ATOM 2801 O O . ARG D 2 114 ? 1.398 9.215 -9.678 1.00 16.87 114 ARG B O 1
ATOM 2813 N N . LEU D 2 115 ? 2.892 8.777 -8.012 1.00 16.50 115 LEU B N 1
ATOM 2814 C CA . LEU D 2 115 ? 3.514 7.633 -8.705 1.00 16.90 115 LEU B CA 1
ATOM 2815 C C . LEU D 2 115 ? 3.585 6.436 -7.745 1.00 15.73 115 LEU B C 1
ATOM 2816 O O . LEU D 2 115 ? 3.863 6.597 -6.545 1.00 14.63 115 LEU B O 1
ATOM 2821 N N . GLU D 2 116 ? 3.320 5.239 -8.275 1.00 15.68 116 GLU B N 1
ATOM 2822 C CA . GLU D 2 116 ? 3.371 3.993 -7.490 1.00 16.77 116 GLU B CA 1
ATOM 2823 C C . GLU D 2 116 ? 4.800 3.396 -7.534 1.00 16.43 116 GLU B C 1
ATOM 2824 O O . GLU D 2 116 ? 5.604 3.751 -8.408 1.00 17.69 116 GLU B O 1
ATOM 2830 N N . PRO D 2 117 ? 5.122 2.461 -6.620 1.00 16.07 117 PRO B N 1
ATOM 2831 C CA . PRO D 2 117 ? 6.468 1.859 -6.629 1.00 17.29 117 PRO B CA 1
ATOM 2832 C C . PRO D 2 117 ? 6.907 1.312 -8.003 1.00 17.64 117 PRO B C 1
ATOM 2833 O O . PRO D 2 117 ? 8.042 1.537 -8.419 1.00 17.21 117 PRO B O 1
ATOM 2837 N N . LYS D 2 118 ? 6.014 0.621 -8.714 1.00 17.58 118 LYS B N 1
ATOM 2838 C CA . LYS D 2 118 ? 6.346 0.093 -10.040 1.00 19.09 118 LYS B CA 1
ATOM 2839 C C . LYS D 2 118 ? 6.741 1.218 -11.041 1.00 19.45 118 LYS B C 1
ATOM 2840 O O . LYS D 2 118 ? 7.538 0.991 -11.969 1.00 18.70 118 LYS B O 1
ATOM 2846 N N . ASP D 2 119 ? 6.210 2.429 -10.838 1.00 17.31 119 ASP B N 1
ATOM 2847 C CA . ASP D 2 119 ? 6.506 3.572 -11.719 1.00 19.74 119 ASP B CA 1
ATOM 2848 C C . ASP D 2 119 ? 7.869 4.248 -11.453 1.00 19.47 119 ASP B C 1
ATOM 2849 O O . ASP D 2 119 ? 8.292 5.111 -12.236 1.00 19.01 119 ASP B O 1
ATOM 2854 N N . LEU D 2 120 ? 8.523 3.890 -10.343 1.00 17.47 120 LEU B N 1
ATOM 2855 C CA . LEU D 2 120 ? 9.835 4.450 -9.963 1.00 16.96 120 LEU B CA 1
ATOM 2856 C C . LEU D 2 120 ? 10.982 3.428 -9.991 1.00 16.62 120 LEU B C 1
ATOM 2857 O O . LEU D 2 120 ? 12.151 3.801 -9.852 1.00 15.05 120 LEU B O 1
ATOM 2862 N N . GLU D 2 121 ? 10.643 2.147 -10.162 1.00 16.76 121 GLU B N 1
ATOM 2863 C CA . GLU D 2 121 ? 11.632 1.066 -10.203 1.00 17.74 121 GLU B CA 1
ATOM 2864 C C . GLU D 2 121 ? 12.743 1.304 -11.240 1.00 17.76 121 GLU B C 1
ATOM 2865 O O . GLU D 2 121 ? 13.875 0.861 -11.054 1.00 17.11 121 GLU B O 1
ATOM 2871 N N . PHE D 2 122 ? 12.423 2.020 -12.318 1.00 17.45 122 PHE B N 1
ATOM 2872 C CA . PHE D 2 122 ? 13.395 2.382 -13.357 1.00 18.89 122 PHE B CA 1
ATOM 2873 C C . PHE D 2 122 ? 14.628 3.031 -12.690 1.00 19.16 122 PHE B C 1
ATOM 2874 O O . PHE D 2 122 ? 15.779 2.699 -13.024 1.00 20.10 122 PHE B O 1
ATOM 2882 N N . TYR D 2 123 ? 14.376 3.954 -11.753 1.00 17.43 123 TYR B N 1
ATOM 2883 C CA . TYR D 2 123 ? 15.444 4.649 -11.021 1.00 16.16 123 TYR B CA 1
ATOM 2884 C C . TYR D 2 123 ? 16.062 3.797 -9.891 1.00 15.13 123 TYR B C 1
ATOM 2885 O O . TYR D 2 123 ? 17.285 3.743 -9.767 1.00 14.89 123 TYR B O 1
ATOM 2894 N N . TYR D 2 124 ? 15.241 3.098 -9.101 1.00 15.37 124 TYR B N 1
ATOM 2895 C CA . TYR D 2 124 ? 15.767 2.255 -8.007 1.00 17.27 124 TYR B CA 1
ATOM 2896 C C . TYR D 2 124 ? 16.748 1.203 -8.527 1.00 18.39 124 TYR B C 1
ATOM 2897 O O . TYR D 2 124 ? 17.816 0.995 -7.954 1.00 16.04 124 TYR B O 1
ATOM 2906 N N . ASP D 2 125 ? 16.371 0.547 -9.619 1.00 20.30 125 ASP B N 1
ATOM 2907 C CA . ASP D 2 125 ? 17.191 -0.498 -10.235 1.00 23.02 125 ASP B CA 1
ATOM 2908 C C . ASP D 2 125 ? 18.517 0.102 -10.739 1.00 23.91 125 ASP B C 1
ATOM 2909 O O . ASP D 2 125 ? 19.603 -0.489 -10.566 1.00 23.32 125 ASP B O 1
ATOM 2914 N N . LYS D 2 126 ? 18.418 1.288 -11.334 1.00 22.39 126 LYS B N 1
ATOM 2915 C CA . LYS D 2 126 ? 19.565 2.011 -11.862 1.00 24.07 126 LYS B CA 1
ATOM 2916 C C . LYS D 2 126 ? 20.543 2.432 -10.739 1.00 23.98 126 LYS B C 1
ATOM 2917 O O . LYS D 2 126 ? 21.767 2.219 -10.836 1.00 21.01 126 LYS B O 1
ATOM 2923 N N . TRP D 2 127 ? 19.995 3.022 -9.677 1.00 21.64 127 TRP B N 1
ATOM 2924 C CA . TRP D 2 127 ? 20.787 3.492 -8.536 1.00 21.02 127 TRP B CA 1
ATOM 2925 C C . TRP D 2 127 ? 21.466 2.342 -7.756 1.00 19.92 127 TRP B C 1
ATOM 2926 O O . TRP D 2 127 ? 22.640 2.449 -7.379 1.00 19.28 127 TRP B O 1
ATOM 2937 N N . GLU D 2 128 ? 20.740 1.247 -7.521 1.00 19.33 128 GLU B N 1
ATOM 2938 C CA . GLU D 2 128 ? 21.311 0.118 -6.791 1.00 20.12 128 GLU B CA 1
ATOM 2939 C C . GLU D 2 128 ? 22.492 -0.512 -7.560 1.00 22.75 128 GLU B C 1
ATOM 2940 O O . GLU D 2 128 ? 23.560 -0.779 -6.968 1.00 21.03 128 GLU B O 1
ATOM 2946 N N . ARG D 2 129 ? 22.328 -0.685 -8.879 1.00 21.94 129 ARG B N 1
ATOM 2947 C CA . ARG D 2 129 ? 23.379 -1.260 -9.718 1.00 22.29 129 ARG B CA 1
ATOM 2948 C C . ARG D 2 129 ? 24.615 -0.362 -9.693 1.00 22.22 129 ARG B C 1
ATOM 2949 O O . ARG D 2 129 ? 25.743 -0.858 -9.612 1.00 21.11 129 ARG B O 1
ATOM 2961 N N . LYS D 2 130 ? 24.400 0.952 -9.710 1.00 20.96 130 LYS B N 1
ATOM 2962 C CA . LYS D 2 130 ? 25.517 1.909 -9.690 1.00 22.86 130 LYS B CA 1
ATOM 2963 C C . LYS D 2 130 ? 26.259 1.897 -8.342 1.00 22.60 130 LYS B C 1
ATOM 2964 O O . LYS D 2 130 ? 27.494 1.980 -8.317 1.00 22.06 130 LYS B O 1
ATOM 2970 N N . TRP D 2 131 ? 25.521 1.738 -7.239 1.00 22.26 131 TRP B N 1
ATOM 2971 C CA . TRP D 2 131 ? 26.138 1.709 -5.906 1.00 22.06 131 TRP B CA 1
ATOM 2972 C C . TRP D 2 131 ? 27.163 0.569 -5.765 1.00 22.93 131 TRP B C 1
ATOM 2973 O O . TRP D 2 131 ? 28.279 0.795 -5.287 1.00 22.01 131 TRP B O 1
ATOM 2984 N N . TYR D 2 132 ? 26.772 -0.644 -6.155 1.00 23.75 132 TYR B N 1
ATOM 2985 C CA . TYR D 2 132 ? 27.651 -1.831 -6.101 1.00 25.21 132 TYR B CA 1
ATOM 2986 C C . TYR D 2 132 ? 28.806 -1.745 -7.097 1.00 27.36 132 TYR B C 1
ATOM 2987 O O . TYR D 2 132 ? 29.964 -2.038 -6.767 1.00 27.69 132 TYR B O 1
ATOM 2996 N N . SER D 2 133 ? 28.477 -1.335 -8.315 1.00 28.46 133 SER B N 1
ATOM 2997 C CA . SER D 2 133 ? 29.444 -1.183 -9.387 1.00 30.37 133 SER B CA 1
ATOM 2998 C C . SER D 2 133 ? 30.555 -0.166 -9.080 1.00 31.92 133 SER B C 1
ATOM 2999 O O . SER D 2 133 ? 31.708 -0.361 -9.490 1.00 33.94 133 SER B O 1
ATOM 3002 N N . ASP D 2 134 ? 30.192 0.937 -8.424 1.00 30.54 134 ASP B N 1
ATOM 3003 C CA . ASP D 2 134 ? 31.128 2.000 -8.059 1.00 28.72 134 ASP B CA 1
ATOM 3004 C C . ASP D 2 134 ? 32.019 1.599 -6.895 1.00 27.43 134 ASP B C 1
ATOM 3005 O O . ASP D 2 134 ? 32.854 2.378 -6.449 1.00 27.31 134 ASP B O 1
ATOM 3010 N N . GLY D 2 135 ? 31.799 0.410 -6.364 1.00 27.54 135 GLY B N 1
ATOM 3011 C CA . GLY D 2 135 ? 32.604 -0.052 -5.253 1.00 27.81 135 GLY B CA 1
ATOM 3012 C C . GLY D 2 135 ? 32.034 0.358 -3.914 1.00 27.96 135 GLY B C 1
ATOM 3013 O O . GLY D 2 135 ? 32.771 0.755 -3.017 1.00 27.34 135 GLY B O 1
ATOM 3014 N N . HIS D 2 136 ? 30.713 0.250 -3.785 1.00 27.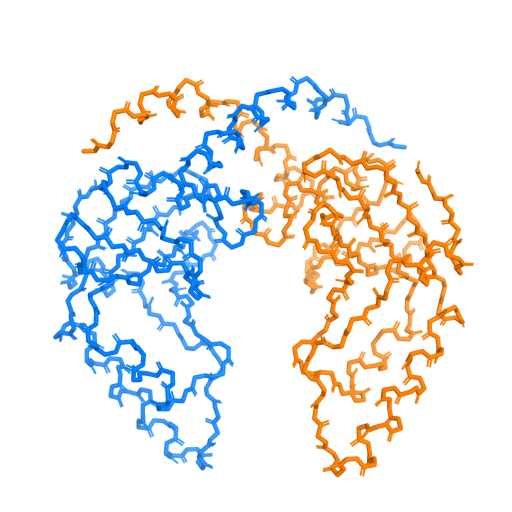10 136 HIS B N 1
ATOM 3015 C CA . HIS D 2 136 ? 29.992 0.583 -2.553 1.00 25.50 136 HIS B CA 1
ATOM 3016 C C . HIS D 2 136 ? 30.128 2.062 -2.185 1.00 23.75 136 HIS B C 1
ATOM 3017 O O . HIS D 2 136 ? 30.454 2.390 -1.055 1.00 24.10 136 HIS B O 1
ATOM 3024 N N . LYS D 2 137 ? 29.817 2.944 -3.130 1.00 21.36 137 LYS B N 1
ATOM 3025 C CA . LYS D 2 137 ? 29.923 4.382 -2.922 1.00 21.06 137 LYS B CA 1
ATOM 3026 C C . LYS D 2 137 ? 28.551 5.078 -3.033 1.00 21.11 137 LYS B C 1
ATOM 3027 O O . LYS D 2 137 ? 27.867 4.961 -4.054 1.00 19.87 137 LYS B O 1
ATOM 3033 N N . ASP D 2 138 ? 28.181 5.821 -1.991 1.00 18.88 138 ASP B N 1
ATOM 3034 C CA . ASP D 2 138 ? 26.904 6.538 -1.924 1.00 17.95 138 ASP B CA 1
ATOM 3035 C C . ASP D 2 138 ? 26.740 7.546 -3.077 1.00 16.24 138 ASP B C 1
ATOM 3036 O O . ASP D 2 138 ? 27.718 8.178 -3.486 1.00 17.51 138 ASP B O 1
ATOM 3041 N N . ILE D 2 139 ? 25.515 7.717 -3.583 1.00 13.07 139 ILE B N 1
ATOM 3042 C CA . ILE D 2 139 ? 25.271 8.686 -4.656 1.00 12.65 139 ILE B CA 1
ATOM 3043 C C . ILE D 2 139 ? 24.761 10.006 -4.016 1.00 13.04 139 ILE B C 1
ATOM 3044 O O . ILE D 2 139 ? 23.826 9.978 -3.205 1.00 14.24 139 ILE B O 1
ATOM 3049 N N . ASN D 2 140 ? 25.355 11.144 -4.378 1.00 11.93 140 ASN B N 1
ATOM 3050 C CA . ASN D 2 140 ? 24.969 12.428 -3.790 1.00 13.01 140 ASN B CA 1
ATOM 3051 C C . ASN D 2 140 ? 23.799 13.163 -4.463 1.00 13.60 140 ASN B C 1
ATOM 3052 O O . ASN D 2 140 ? 23.976 13.905 -5.440 1.00 13.31 140 ASN B O 1
ATOM 3059 N N . ASN D 2 141 ? 22.596 12.914 -3.955 1.00 12.99 141 ASN B N 1
ATOM 3060 C CA . ASN D 2 141 ? 21.377 13.590 -4.415 1.00 13.97 141 ASN B CA 1
ATOM 3061 C C . ASN D 2 141 ? 21.056 13.536 -5.920 1.00 14.11 141 ASN B C 1
ATOM 3062 O O . ASN D 2 141 ? 21.021 14.567 -6.606 1.00 13.40 141 ASN B O 1
ATOM 3069 N N . PRO D 2 142 ? 20.865 12.320 -6.468 1.00 15.14 142 PRO B N 1
ATOM 3070 C CA . PRO D 2 142 ? 20.529 12.230 -7.899 1.00 14.93 142 PRO B CA 1
ATOM 3071 C C . PRO D 2 142 ? 19.090 12.798 -8.023 1.00 16.39 142 PRO B C 1
ATOM 3072 O O . PRO D 2 142 ? 18.280 12.658 -7.087 1.00 16.27 142 PRO B O 1
ATOM 3076 N N . LYS D 2 143 ? 18.775 13.451 -9.137 1.00 16.13 143 LYS B N 1
ATOM 3077 C CA . LYS D 2 143 ? 17.450 14.053 -9.330 1.00 17.29 143 LYS B CA 1
ATOM 3078 C C . LYS D 2 143 ? 16.451 13.273 -10.199 1.00 19.54 143 LYS B C 1
ATOM 3079 O O . LYS D 2 143 ? 16.845 12.478 -11.053 1.00 21.72 143 LYS B O 1
ATOM 3085 N N . ILE D 2 144 ? 15.158 13.467 -9.931 1.00 17.20 144 ILE B N 1
ATOM 3086 C CA . ILE D 2 144 ? 14.083 12.863 -10.719 1.00 16.48 144 ILE B CA 1
ATOM 3087 C C . ILE D 2 144 ? 13.531 14.016 -11.587 1.00 16.71 144 ILE B C 1
ATOM 3088 O O . ILE D 2 144 ? 13.020 15.018 -11.062 1.00 14.76 144 ILE B O 1
ATOM 3093 N N . PRO D 2 145 ? 13.672 13.907 -12.926 1.00 16.60 145 PRO B N 1
ATOM 3094 C CA . PRO D 2 145 ? 13.203 14.941 -13.867 1.00 18.02 145 PRO B CA 1
ATOM 3095 C C . PRO D 2 145 ? 11.690 15.225 -13.797 1.00 17.88 145 PRO B C 1
ATOM 3096 O O . PRO D 2 145 ? 10.881 14.285 -13.681 1.00 15.82 145 PRO B O 1
ATOM 3100 N N . VAL D 2 146 ? 11.308 16.503 -13.887 1.00 18.20 146 VAL B N 1
ATOM 3101 C CA . VAL D 2 146 ? 9.885 16.880 -13.848 1.00 18.48 146 VAL B CA 1
ATOM 3102 C C . VAL D 2 146 ? 9.148 16.254 -15.053 1.00 19.94 146 VAL B C 1
ATOM 3103 O O . VAL D 2 146 ? 7.973 15.863 -14.949 1.00 17.94 146 VAL B O 1
ATOM 3107 N N . LYS D 2 147 ? 9.858 16.091 -16.173 1.00 20.11 147 LYS B N 1
ATOM 3108 C CA . LYS D 2 147 ? 9.262 15.479 -17.363 1.00 20.19 147 LYS B CA 1
ATOM 3109 C C . LYS D 2 147 ? 8.878 14.020 -17.103 1.00 19.34 147 LYS B C 1
ATOM 3110 O O . LYS D 2 147 ? 7.831 13.559 -17.571 1.00 20.20 147 LYS B O 1
ATOM 3116 N N . TYR D 2 148 ? 9.708 13.307 -16.333 1.00 17.37 148 TYR B N 1
ATOM 3117 C CA . TYR D 2 148 ? 9.454 11.900 -15.990 1.00 15.52 148 TYR B CA 1
ATOM 3118 C C . TYR D 2 148 ? 8.213 11.769 -15.099 1.00 15.28 148 TYR B C 1
ATOM 3119 O O . TYR D 2 148 ? 7.385 10.866 -15.294 1.00 13.64 148 TYR B O 1
ATOM 3128 N N . VAL D 2 149 ? 8.089 12.673 -14.127 1.00 14.37 149 VAL B N 1
ATOM 3129 C CA . VAL D 2 149 ? 6.952 12.671 -13.202 1.00 13.79 149 VAL B CA 1
ATOM 3130 C C . VAL D 2 149 ? 5.633 12.910 -13.950 1.00 14.40 149 VAL B C 1
ATOM 3131 O O . VAL D 2 149 ? 4.652 12.181 -13.768 1.00 14.83 149 VAL B O 1
ATOM 3135 N N . MET D 2 150 ? 5.628 13.915 -14.812 1.00 15.57 150 MET B N 1
ATOM 3136 C CA . MET D 2 150 ? 4.436 14.264 -15.572 1.00 20.35 150 MET B CA 1
ATOM 3137 C C . MET D 2 150 ? 4.025 13.174 -16.547 1.00 23.26 150 MET B C 1
ATOM 3138 O O . MET D 2 150 ? 2.836 13.006 -16.795 1.00 26.28 150 MET B O 1
ATOM 3143 N N . GLU D 2 151 ? 4.985 12.419 -17.082 1.00 23.05 151 GLU B N 1
ATOM 3144 C CA . GLU D 2 151 ? 4.654 11.343 -18.022 1.00 23.37 151 GLU B CA 1
ATOM 3145 C C . GLU D 2 151 ? 4.351 9.973 -17.412 1.00 24.43 151 GLU B C 1
ATOM 3146 O O . GLU D 2 151 ? 3.705 9.144 -18.051 1.00 25.37 151 GLU B O 1
ATOM 3152 N N . HIS D 2 152 ? 4.813 9.703 -16.197 1.00 20.86 152 HIS B N 1
ATOM 3153 C CA . HIS D 2 152 ? 4.563 8.381 -15.619 1.00 20.78 152 HIS B CA 1
ATOM 3154 C C . HIS D 2 152 ? 3.650 8.370 -14.401 1.00 19.42 152 HIS B C 1
ATOM 3155 O O . HIS D 2 152 ? 3.431 7.312 -13.805 1.00 19.98 152 HIS B O 1
ATOM 3162 N N . GLY D 2 153 ? 3.142 9.531 -14.011 1.00 18.90 153 GLY B N 1
ATOM 3163 C CA . GLY D 2 153 ? 2.287 9.583 -12.841 1.00 18.30 153 GLY B CA 1
ATOM 3164 C C . GLY D 2 153 ? 0.847 9.930 -13.135 1.00 20.62 153 GLY B C 1
ATOM 3165 O O . GLY D 2 153 ? 0.513 10.229 -14.277 1.00 21.35 153 GLY B O 1
ATOM 3166 N N . THR D 2 154 ? 0.005 9.886 -12.103 1.00 19.86 154 THR B N 1
ATOM 3167 C CA . THR D 2 154 ? -1.412 10.221 -12.226 1.00 19.32 154 THR B CA 1
ATOM 3168 C C . THR D 2 154 ? -1.589 11.646 -11.673 1.00 18.69 154 THR B C 1
ATOM 3169 O O . THR D 2 154 ? -1.148 11.931 -10.556 1.00 16.18 154 THR B O 1
ATOM 3173 N N . LYS D 2 155 ? -2.171 12.543 -12.469 1.00 15.92 155 LYS B N 1
ATOM 3174 C CA . LYS D 2 155 ? -2.412 13.919 -12.031 1.00 17.12 155 LYS B CA 1
ATOM 3175 C C . LYS D 2 155 ? -3.542 13.942 -10.988 1.00 18.84 155 LYS B C 1
ATOM 3176 O O . LYS D 2 155 ? -4.660 13.501 -11.275 1.00 19.61 155 LYS B O 1
ATOM 3182 N N . ILE D 2 156 ? -3.233 14.437 -9.786 1.00 18.12 156 ILE B N 1
ATOM 3183 C CA . ILE D 2 156 ? -4.174 14.522 -8.652 1.00 19.12 156 ILE B CA 1
ATOM 3184 C C . ILE D 2 156 ? -4.781 15.930 -8.454 1.00 18.06 156 ILE B C 1
ATOM 3185 O O . ILE D 2 156 ? -5.888 16.068 -7.898 1.00 17.28 156 ILE B O 1
ATOM 3190 N N . TYR D 2 157 ? -4.041 16.961 -8.860 1.00 15.18 157 TYR B N 1
ATOM 3191 C CA . TYR D 2 157 ? -4.485 18.360 -8.751 1.00 16.65 157 TYR B CA 1
ATOM 3192 C C . TYR D 2 157 ? -3.912 19.194 -9.909 1.00 15.88 157 TYR B C 1
ATOM 3193 O O . TYR D 2 157 ? -4.642 20.057 -10.432 1.00 16.53 157 TYR B O 1
#

Solvent-accessible surface area: 16193 Å² total; per-residue (Å²): 108,67,101,12,41,102,106,7,117,120,19,40,82,57,4,69,95,0,6,72,14,0,90,141,34,37,6,100,31,1,1,92,47,20,3,0,3,10,0,14,6,5,2,22,42,36,20,70,5,83,127,87,75,155,38,48,33,1,15,45,160,97,50,78,65,10,31,8,39,33,10,14,40,80,110,61,136,12,1,61,14,65,117,55,0,36,37,108,22,2,64,125,18,82,151,31,7,1,5,0,2,5,0,143,12,4,51,32,98,1,0,19,79,1,75,38,157,51,0,57,114,19,2,48,92,7,48,161,106,38,124,92,58,61,110,131,61,14,106,38,25,95,0,54,12,146,34,0,95,111,94,18,94,112,79,113,99,66,114,13,54,118,105,8,127,123,17,38,80,54,4,59,93,1,7,76,12,0,99,143,37,37,8,68,18,2,1,90,47,25,2,0,6,13,0,17,8,5,1,26,41,42,19,80,14,48,124,87,70,112,56,50,18,0,31,39,160,88,57,79,57,11,30,13,32,36,10,29,45,96,113,54,156,14,1,58,16,63,120,64,1,35,28,108,20,1,61,104,20,69,139,25,11,0,10,0,1,2,0,130,36,10,58,31,70,4,0,20,68,0,48,46,158,32,0,66,120,22,1,60,90,6,47,151,99,35,118,90,54,54,113,123,57,22,105,37,24,96,0,45,12,143,29,0,94,112,86,22,85,121,86,113

Radius of gyration: 21.04 Å; Cα contacts (8 Å, |Δi|>4): 501; chains: 2; bounding box: 53×53×46 Å

Nearest PDB structures (foldseek):
  2pvi-assembly1_B  TM=9.993E-01  e=8.144E-32  Proteus vulgaris
  3pvi-assembly1_B  TM=9.961E-01  e=5.374E-31  Proteus vulgaris
  1eyu-assembly1_B  TM=9.914E-01  e=7.823E-30  Proteus vulgaris
  1pvi-assembly1_B  TM=9.968E-01  e=8.400E-29  Proteus vulgaris
  1ni0-assembly2_B  TM=8.397E-01  e=2.539E-27  Proteus vulgaris

Foldseek 3Di:
DDPCVVVVVVCVVVVVVLCVVLVVQPQNDCPPPVSSVLVVVCVVPVWGDDPPDDHSWTAHPVGAIEAEWEDAVCPDFWTWDDQFAEVVSVVVVQQHKYKYWYHNHRHTDWIWIGGNVLCVVVSVVLHVVCVVVPNGTDGTDTDGNVSRVVRTDTPD/DDPCVVVVVVVVVVVVVLCVVLVVQPQNDCPPLVSSLLVVVCVVPVWGCDPVDDHSWTADPVGAIEAEWEDAVQPDFFTWDDQFDEPVSLVVVLRHKYKYWYHHPSHTDFIWIGHSVLCVVPSVVLHVCCVVVPNGTDGTDTDGPVSRVVRTDTDD

Sequence (312 aa):
SHPDLNKLLELWPHIQEYQDLALKHGINDIFQGNGGKLLQVLLITGLTVLPGREGNDAVDNAGQEYELKSINIDLTKGFSTHHHMNPVIIAKYRQVPWIFAIYRGIAIEAIYRLEPKDLEFYYDKWERKWYSDGHKDINNPKIPVKYVMEHGTKIYSHPDLNKLLELWPHIQEYQDLALKHGINDIFQGNGGKLLQVLLITGLTVLPGREGNDAVDNAGQEYELKSINIDLTKGFSTHHHMNPVIIAKYRQVPWIFAIYRGIAIEAIYRLEPKDLEFYYDKWERKWYSDGHKDINNPKIPVKYVMEHGTKIY

B-factor: mean 22.86, std 8.65, range [9.47, 59.16]

Secondary structure (DSSP, 8-state):
--TTHHHHHHHHHHHHHHHHHHHHTT-S-TTSTTHHHHHHHHHHHT-BPPTT-SSS-EE-TT--EEEEEEEETTT-SEE---TTB-HHHHHHHHTS-EEEEEEETTEEEEEEEE-HHHHHHHHHHHHHHHHHTTSPPB----EEHHHHHHHSEE--/--TTHHHHHHHHHHHHHHHHHHHHTT-S-TTSTTHHHHHHHHHHH--BPPTT-STT-EE-TT--EEEEEEEETTT--EE---TTB-HHHHHHHTTS-EEEEEEETTEEEEEEEE-HHHHHHHHHHHHHHHHHTTS--B----EEHHHHHHHSEE--